Protein AF-A0AAP2DR99-F1 (afdb_monomer_lite)

Structure (mmCIF, N/CA/C/O backbone):
data_AF-A0AAP2DR99-F1
#
_entry.id   AF-A0AAP2DR99-F1
#
loop_
_atom_site.group_PDB
_atom_site.id
_atom_site.type_symbol
_atom_site.label_atom_id
_atom_site.label_alt_id
_atom_site.label_comp_id
_atom_site.label_asym_id
_atom_site.label_entity_id
_atom_site.label_seq_id
_atom_site.pdbx_PDB_ins_code
_atom_site.Cartn_x
_atom_site.Cartn_y
_atom_site.Cartn_z
_atom_site.occupancy
_atom_site.B_iso_or_equiv
_atom_site.auth_seq_id
_atom_site.auth_comp_id
_atom_site.auth_asym_id
_atom_site.auth_atom_id
_atom_site.pdbx_PDB_model_num
ATOM 1 N N . MET A 1 1 ? -54.434 23.092 44.825 1.00 33.47 1 MET A N 1
ATOM 2 C CA . MET A 1 1 ? -54.725 21.642 44.892 1.00 33.47 1 MET A CA 1
ATOM 3 C C . MET A 1 1 ? -54.146 21.005 43.627 1.00 33.47 1 MET A C 1
ATOM 5 O O . MET A 1 1 ? -54.562 21.425 42.559 1.00 33.47 1 MET A O 1
ATOM 9 N N . LYS A 1 2 ? -53.174 20.078 43.771 1.00 31.16 2 LYS A N 1
ATOM 10 C CA . LYS A 1 2 ? -52.302 19.443 42.735 1.00 31.16 2 LYS A CA 1
ATOM 11 C C . LYS A 1 2 ? -51.309 20.419 42.058 1.00 31.16 2 LYS A C 1
ATOM 13 O O . LYS A 1 2 ? -51.733 21.241 41.266 1.00 31.16 2 LYS A O 1
ATOM 18 N N . LEU A 1 3 ? -50.041 20.573 42.465 1.00 26.56 3 LEU A N 1
ATOM 19 C CA . LEU A 1 3 ? -48.886 19.674 42.701 1.00 26.56 3 LEU A CA 1
ATOM 20 C C . LEU A 1 3 ? -48.097 19.314 41.414 1.00 26.56 3 LEU A C 1
ATOM 22 O O . LEU A 1 3 ? -48.566 18.527 40.601 1.00 26.56 3 LEU A O 1
ATOM 26 N N . ASN A 1 4 ? -46.873 19.863 41.346 1.00 25.94 4 ASN A N 1
ATOM 27 C CA . ASN A 1 4 ? -45.648 19.441 40.640 1.00 25.94 4 ASN A CA 1
ATOM 28 C C . ASN A 1 4 ? -45.612 19.328 39.102 1.00 25.94 4 ASN A C 1
ATOM 30 O O . ASN A 1 4 ? -46.129 18.372 38.534 1.00 25.94 4 ASN A O 1
ATOM 34 N N . ARG A 1 5 ? -44.785 20.183 38.467 1.00 25.61 5 ARG A N 1
ATO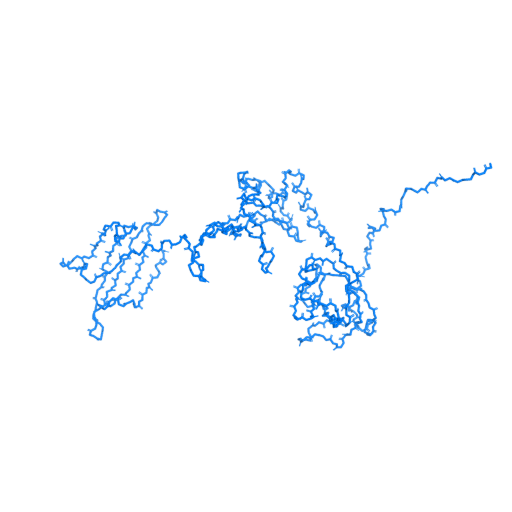M 35 C CA . ARG A 1 5 ? -43.487 19.793 37.858 1.00 25.61 5 ARG A CA 1
ATOM 36 C C . ARG A 1 5 ? -42.743 21.012 37.277 1.00 25.61 5 ARG A C 1
ATOM 38 O O . ARG A 1 5 ? -43.037 21.473 36.182 1.00 25.61 5 ARG A O 1
ATOM 45 N N . ILE A 1 6 ? -41.752 21.491 38.029 1.00 26.20 6 ILE A N 1
ATOM 46 C CA . ILE A 1 6 ? -40.559 22.188 37.525 1.00 26.20 6 ILE A CA 1
ATOM 47 C C . ILE A 1 6 ? -39.398 21.181 37.654 1.00 26.20 6 ILE A C 1
ATOM 49 O O . ILE A 1 6 ? -39.385 20.402 38.606 1.00 26.20 6 ILE A O 1
ATOM 53 N N . VAL A 1 7 ? -38.451 21.234 36.709 1.00 24.67 7 VAL A N 1
ATOM 54 C CA . VAL A 1 7 ? -37.164 20.503 36.621 1.00 24.67 7 VAL A CA 1
ATOM 55 C C . VAL A 1 7 ? -37.227 19.059 36.103 1.00 24.67 7 VAL A C 1
ATOM 57 O O . VAL A 1 7 ? -37.429 18.153 36.894 1.00 24.67 7 VAL A O 1
ATOM 60 N N . ILE A 1 8 ? -36.950 18.848 34.803 1.00 24.73 8 ILE A N 1
ATOM 61 C CA . ILE A 1 8 ? -35.914 17.908 34.307 1.00 24.73 8 ILE A CA 1
ATOM 62 C C . ILE A 1 8 ? -35.366 18.471 32.982 1.00 24.73 8 ILE A C 1
ATOM 64 O O . ILE A 1 8 ? -35.783 18.103 31.890 1.00 24.73 8 ILE A O 1
ATOM 68 N N . ALA A 1 9 ? -34.414 19.388 33.100 1.00 27.42 9 ALA A N 1
ATOM 69 C CA . ALA A 1 9 ? -33.344 19.581 32.132 1.00 27.42 9 ALA A CA 1
ATOM 70 C C . ALA A 1 9 ? -32.064 19.536 32.975 1.00 27.42 9 ALA A C 1
ATOM 72 O O . ALA A 1 9 ? -31.875 20.477 33.737 1.00 27.42 9 ALA A O 1
ATOM 73 N N . ALA A 1 10 ? -31.315 18.414 32.945 1.00 25.91 10 ALA A N 1
ATOM 74 C CA . ALA A 1 10 ? -29.914 18.249 33.419 1.00 25.91 10 ALA A CA 1
ATOM 75 C C . ALA A 1 10 ? -29.491 16.795 33.799 1.00 25.91 10 ALA A C 1
ATOM 77 O O . ALA A 1 10 ? -28.725 16.632 34.741 1.00 25.91 10 ALA A O 1
ATOM 78 N N . ILE A 1 11 ? -29.931 15.715 33.122 1.00 27.36 11 ILE A N 1
ATOM 79 C CA . ILE A 1 11 ? -29.417 14.339 33.416 1.00 27.36 11 ILE A CA 1
ATOM 80 C C . ILE A 1 11 ? -29.011 13.554 32.146 1.00 27.36 11 ILE A C 1
ATOM 82 O O . ILE A 1 11 ? -29.118 12.341 32.074 1.00 27.36 11 ILE A O 1
ATOM 86 N N . ALA A 1 12 ? -28.502 14.222 31.109 1.00 26.11 12 ALA A N 1
ATOM 87 C CA . ALA A 1 12 ? -27.837 13.515 29.993 1.00 26.11 12 ALA A CA 1
ATOM 88 C C . ALA A 1 12 ? -26.525 14.174 29.532 1.00 26.11 12 ALA A C 1
ATOM 90 O O . ALA A 1 12 ? -25.873 13.701 28.611 1.00 26.11 12 ALA A O 1
ATOM 91 N N . ILE A 1 13 ? -26.107 15.241 30.216 1.00 28.28 13 ILE A N 1
ATOM 92 C CA . ILE A 1 13 ? -24.815 15.914 30.046 1.00 28.28 13 ILE A CA 1
ATOM 93 C C . ILE A 1 13 ? -24.187 15.983 31.444 1.00 28.28 13 ILE A C 1
ATOM 95 O O . ILE A 1 13 ? -24.021 17.051 32.018 1.00 28.28 13 ILE A O 1
ATOM 99 N N . LEU A 1 14 ? -23.997 14.817 32.072 1.00 25.03 14 LEU A N 1
ATOM 100 C CA . LEU A 1 14 ? -23.309 14.696 33.366 1.00 25.03 14 LEU A CA 1
ATOM 101 C C . LEU A 1 14 ? -22.771 13.276 33.643 1.00 25.03 14 LEU A C 1
ATOM 103 O O . LEU A 1 14 ? -22.703 12.850 34.788 1.00 25.03 14 LEU A O 1
ATOM 107 N N . LEU A 1 15 ? -22.370 12.541 32.597 1.00 27.42 15 LEU A N 1
ATOM 108 C CA . LEU A 1 15 ? -21.522 11.339 32.723 1.00 27.42 15 LEU A CA 1
ATOM 109 C C . LEU A 1 15 ? -20.253 11.416 31.856 1.00 27.42 15 LEU A C 1
ATOM 111 O O . LEU A 1 15 ? -19.604 10.413 31.595 1.00 27.42 15 LEU A O 1
ATOM 115 N N . VAL A 1 16 ? -19.869 12.631 31.461 1.00 31.48 16 VAL A N 1
ATOM 116 C CA . VAL A 1 16 ? -18.492 12.959 31.051 1.00 31.48 16 VAL A CA 1
ATOM 117 C C . VAL A 1 16 ? -18.013 14.138 31.905 1.00 31.48 16 VAL A C 1
ATOM 119 O O . VAL A 1 16 ? -17.408 15.095 31.437 1.00 31.48 16 VAL A O 1
ATOM 122 N N . VAL A 1 17 ? -18.361 14.103 33.196 1.00 26.02 17 VAL A N 1
ATOM 123 C CA . VAL A 1 17 ? -17.557 14.793 34.201 1.00 26.02 17 VAL A CA 1
ATOM 124 C C . VAL A 1 17 ? -16.341 13.909 34.383 1.00 26.02 17 VAL A C 1
ATOM 126 O O . VAL A 1 17 ? -16.465 12.752 34.776 1.00 26.02 17 VAL A O 1
ATOM 129 N N . GLN A 1 18 ? -15.192 14.467 34.026 1.00 32.28 18 GLN A N 1
ATOM 130 C CA . GLN A 1 18 ? -13.868 13.954 34.318 1.00 32.28 18 GLN A CA 1
ATOM 131 C C . GLN A 1 18 ? -13.841 13.211 35.661 1.00 32.28 18 GLN A C 1
ATOM 133 O O . GLN A 1 18 ? -13.810 13.830 36.725 1.00 32.28 18 GLN A O 1
ATOM 138 N N . SER A 1 19 ? -13.766 11.881 35.611 1.00 28.23 19 SER A N 1
ATOM 139 C CA . SER A 1 19 ? -13.028 11.153 36.632 1.00 28.23 19 SER A CA 1
ATOM 140 C C . SER A 1 19 ? -11.547 11.403 36.354 1.00 28.23 19 SER A C 1
ATOM 142 O O . SER A 1 19 ? -10.837 10.589 35.769 1.00 28.23 19 SER A O 1
ATOM 144 N N . CYS A 1 20 ? -11.090 12.596 36.724 1.00 33.66 20 CYS A N 1
ATOM 145 C CA . CYS A 1 20 ? -9.681 12.834 36.970 1.00 33.66 20 CYS A CA 1
ATOM 146 C C . CYS A 1 20 ? -9.330 12.000 38.210 1.00 33.66 20 CYS A C 1
ATOM 148 O O . CYS A 1 20 ? -9.543 12.438 39.338 1.00 33.66 20 CYS A O 1
ATOM 150 N N . GLY A 1 21 ? -8.874 10.762 38.001 1.00 35.50 21 GLY A N 1
ATOM 151 C CA . GLY A 1 21 ? -8.196 9.980 39.037 1.00 35.50 21 GLY A CA 1
ATOM 152 C C . GLY A 1 21 ? -8.648 8.535 39.248 1.00 35.50 21 GLY A C 1
ATOM 153 O O . GLY A 1 21 ? -7.918 7.802 39.911 1.00 35.50 21 GLY A O 1
ATOM 154 N N . SER A 1 22 ? -9.778 8.063 38.702 1.00 45.16 22 SER A N 1
ATOM 155 C CA . SER A 1 22 ? -10.091 6.627 38.798 1.00 45.16 22 SER A CA 1
ATOM 156 C C . SER A 1 22 ? -9.486 5.871 37.618 1.00 45.16 22 SER A C 1
ATOM 158 O O . SER A 1 22 ? -9.989 5.972 36.500 1.00 45.16 22 SER A O 1
ATOM 160 N N . LYS A 1 23 ? -8.433 5.087 37.873 1.00 66.38 23 LYS A N 1
ATOM 161 C CA . LYS A 1 23 ? -7.900 4.103 36.917 1.00 66.38 23 LYS A CA 1
ATOM 162 C C . LYS A 1 23 ? -9.044 3.268 36.324 1.00 66.38 23 LYS A C 1
ATOM 164 O O . LYS A 1 23 ? -9.966 2.891 37.060 1.00 66.38 23 LYS A O 1
ATOM 169 N N . SER A 1 24 ? -8.993 2.995 35.020 1.00 79.31 24 SER A N 1
ATOM 170 C CA . SER A 1 24 ? -9.936 2.076 34.372 1.00 79.31 24 SER A CA 1
ATOM 171 C C . SER A 1 24 ? -9.848 0.693 35.024 1.00 79.31 24 SER A C 1
ATOM 173 O O . SER A 1 24 ? -8.832 0.350 35.630 1.00 79.31 24 SER A O 1
ATOM 175 N N . GLU A 1 25 ? -10.909 -0.107 34.930 1.00 82.00 25 GLU A N 1
ATOM 176 C CA . GLU A 1 25 ? -10.891 -1.482 35.450 1.00 82.00 25 GLU A CA 1
ATOM 177 C C . GLU A 1 25 ? -9.759 -2.302 34.818 1.00 82.00 25 GLU A C 1
ATOM 179 O O . GLU A 1 25 ? -9.031 -2.979 35.534 1.00 82.00 25 GLU A O 1
ATOM 184 N N . PHE A 1 26 ? -9.507 -2.105 33.520 1.00 86.12 26 PHE A N 1
ATOM 185 C CA . PHE A 1 26 ? -8.361 -2.681 32.815 1.00 86.12 26 PHE A CA 1
ATOM 186 C C . PHE A 1 26 ? -7.021 -2.300 33.461 1.00 86.12 26 PHE A C 1
ATOM 188 O O . PHE A 1 26 ? -6.229 -3.177 33.794 1.00 86.12 26 PHE A O 1
ATOM 195 N N . GLN A 1 27 ? -6.788 -1.009 33.724 1.00 85.00 27 GLN A N 1
ATOM 196 C CA . GLN A 1 27 ? -5.541 -0.566 34.351 1.00 85.00 27 GLN A CA 1
ATOM 197 C C . GLN A 1 27 ? -5.394 -1.101 35.780 1.00 85.00 27 GLN A C 1
ATOM 199 O O . GLN A 1 27 ? -4.295 -1.448 36.195 1.00 85.00 27 GLN A O 1
ATOM 204 N N . LYS A 1 28 ? -6.492 -1.209 36.539 1.00 90.88 28 LYS A N 1
ATOM 205 C CA . LYS A 1 28 ? -6.455 -1.812 37.880 1.00 90.88 28 LYS A CA 1
ATOM 206 C C . LYS A 1 28 ? -6.045 -3.284 37.827 1.00 90.88 28 LYS A C 1
ATOM 208 O O . LYS A 1 28 ? -5.275 -3.712 38.679 1.00 90.88 28 LYS A O 1
ATOM 213 N N . VAL A 1 29 ? -6.531 -4.033 36.836 1.00 92.50 29 VAL A N 1
ATOM 214 C CA . VAL A 1 29 ? -6.159 -5.442 36.636 1.00 92.50 29 VAL A CA 1
ATOM 215 C C . VAL A 1 29 ? -4.680 -5.573 36.288 1.00 92.50 29 VAL A C 1
ATOM 217 O O . VAL A 1 29 ? -4.011 -6.429 36.856 1.00 92.50 29 VAL A O 1
ATOM 220 N N . LEU A 1 30 ? -4.149 -4.699 35.427 1.00 90.38 30 LEU A N 1
ATOM 221 C CA . LEU A 1 30 ? -2.716 -4.677 35.116 1.00 90.38 30 LEU A CA 1
ATOM 222 C C . LEU A 1 30 ? -1.855 -4.316 36.334 1.00 90.38 30 LEU A C 1
ATOM 224 O O . LEU A 1 30 ? -0.840 -4.957 36.591 1.00 90.38 30 LEU A O 1
ATOM 228 N N . ASP A 1 31 ? -2.268 -3.307 37.101 1.00 92.12 31 ASP A N 1
ATOM 229 C CA . ASP A 1 31 ? -1.494 -2.810 38.241 1.00 92.12 31 ASP A CA 1
ATOM 230 C C . ASP A 1 31 ? -1.546 -3.746 39.456 1.00 92.12 31 ASP A C 1
ATOM 232 O O . ASP A 1 31 ? -0.697 -3.670 40.346 1.00 92.12 31 ASP A O 1
ATOM 236 N N . SER A 1 32 ? -2.591 -4.567 39.572 1.00 95.00 32 SER A N 1
ATOM 237 C CA . SER A 1 32 ? -2.859 -5.388 40.760 1.00 95.00 32 SER A CA 1
ATOM 238 C C . SER A 1 32 ? -3.580 -6.699 40.407 1.00 95.00 32 SER A C 1
ATOM 240 O O . SER A 1 32 ? -4.660 -6.963 40.938 1.00 95.00 32 SER A O 1
ATOM 242 N N . PRO A 1 33 ? -2.995 -7.567 39.555 1.00 94.88 33 PRO A N 1
ATOM 243 C CA . PRO A 1 33 ? -3.665 -8.767 39.033 1.00 94.88 33 PRO A CA 1
ATOM 244 C C . PRO A 1 33 ? -4.081 -9.757 40.133 1.00 94.88 33 PRO A C 1
ATOM 246 O O . PRO A 1 33 ? -5.082 -10.462 40.005 1.00 94.88 33 PRO A O 1
ATOM 249 N N . GLU A 1 34 ? -3.355 -9.764 41.253 1.00 96.00 34 GLU A N 1
ATOM 250 C CA . GLU A 1 34 ? -3.664 -10.539 42.461 1.00 96.00 34 GLU A CA 1
ATOM 251 C C . GLU A 1 34 ? -5.065 -10.240 43.019 1.00 96.00 34 GLU A C 1
ATOM 253 O O . GLU A 1 34 ? -5.761 -11.148 43.471 1.00 96.00 34 GLU A O 1
ATOM 258 N N . GLU A 1 35 ? -5.531 -8.989 42.936 1.00 96.75 35 GLU A N 1
ATOM 259 C CA . GLU A 1 35 ? -6.856 -8.604 43.437 1.00 96.75 35 GLU A CA 1
ATOM 260 C C . GLU A 1 35 ? -8.002 -9.152 42.581 1.00 96.75 35 GLU A C 1
ATOM 262 O O . GLU A 1 35 ? -9.139 -9.229 43.051 1.00 96.75 35 GLU A O 1
ATOM 267 N N . PHE A 1 36 ? -7.720 -9.530 41.335 1.00 96.50 36 PHE A N 1
ATOM 268 C CA . PHE A 1 36 ? -8.720 -9.946 40.354 1.00 96.50 36 PHE A CA 1
ATOM 269 C C . PHE A 1 36 ? -8.673 -11.443 40.049 1.00 96.50 36 PHE A C 1
ATOM 271 O O . PHE A 1 36 ? -9.561 -11.952 39.370 1.00 96.50 36 PHE A O 1
ATOM 278 N N . HIS A 1 37 ? -7.679 -12.171 40.558 1.00 97.38 37 HIS A N 1
ATOM 279 C CA . HIS A 1 37 ? -7.560 -13.606 40.323 1.00 97.38 37 HIS A CA 1
ATOM 280 C C . HIS A 1 37 ? -8.792 -14.370 40.818 1.00 97.38 37 HIS A C 1
ATOM 282 O O . HIS A 1 37 ? -9.289 -14.147 41.923 1.00 97.38 37 HIS A O 1
ATOM 288 N N . THR A 1 38 ? -9.294 -15.269 39.971 1.00 96.69 38 THR A N 1
ATOM 289 C CA . THR A 1 38 ? -10.549 -16.029 40.106 1.00 96.69 38 THR A CA 1
ATOM 290 C C . THR A 1 38 ? -11.830 -15.192 40.143 1.00 96.69 38 THR A C 1
ATOM 292 O O . THR A 1 38 ? -12.914 -15.750 40.319 1.00 96.69 38 THR A O 1
ATOM 295 N N . ARG A 1 39 ? -11.755 -13.868 39.953 1.00 97.25 39 ARG A N 1
ATOM 296 C CA . ARG A 1 39 ? -12.943 -13.011 39.905 1.00 97.25 39 ARG A CA 1
ATOM 297 C C . ARG A 1 39 ? -13.496 -12.937 38.495 1.00 97.25 39 ARG A C 1
ATOM 299 O O . ARG A 1 39 ? -12.759 -12.880 37.513 1.00 97.25 39 ARG A O 1
ATOM 306 N N . GLU A 1 40 ? -14.816 -12.899 38.414 1.00 97.12 40 GLU A N 1
ATOM 307 C CA . GLU A 1 40 ? -15.498 -12.488 37.198 1.00 97.12 40 GLU A CA 1
ATOM 308 C C . GLU A 1 40 ? -15.391 -10.966 37.068 1.00 97.12 40 GLU A C 1
ATOM 310 O O . GLU A 1 40 ? -15.777 -10.238 37.985 1.00 97.12 40 GLU A O 1
ATOM 315 N N . ILE A 1 41 ? -14.837 -10.497 35.953 1.00 95.44 41 ILE A N 1
ATOM 316 C CA . ILE A 1 41 ? -14.586 -9.077 35.696 1.00 95.44 41 ILE A CA 1
ATOM 317 C C . ILE A 1 41 ? -15.112 -8.680 34.323 1.00 95.44 41 ILE A C 1
ATOM 319 O O . ILE A 1 41 ? -15.302 -9.529 33.445 1.00 95.44 41 ILE A O 1
ATOM 323 N N . GLU A 1 42 ? -15.324 -7.381 34.134 1.00 92.50 42 GLU A N 1
ATOM 324 C CA . GLU A 1 42 ? -15.664 -6.806 32.839 1.00 92.50 42 GLU A CA 1
ATOM 325 C C . GLU A 1 42 ? -14.542 -5.878 32.374 1.00 92.50 42 GLU A C 1
ATOM 327 O O . GLU A 1 42 ? -14.175 -4.914 33.040 1.00 92.50 42 GLU A O 1
ATOM 332 N N . LEU A 1 43 ? -14.002 -6.157 31.195 1.00 89.88 43 LEU A N 1
ATOM 333 C CA . LEU A 1 43 ? -12.959 -5.364 30.563 1.00 89.88 43 LEU A CA 1
ATOM 334 C C . LEU A 1 43 ? -13.510 -4.667 29.330 1.00 89.88 43 LEU A C 1
ATOM 336 O O . LEU A 1 43 ? -14.432 -5.147 28.677 1.00 89.88 43 LEU A O 1
ATOM 340 N N . THR A 1 44 ? -12.952 -3.506 29.016 1.00 83.44 44 THR A N 1
ATOM 341 C CA . THR A 1 44 ? -13.277 -2.750 27.805 1.00 83.44 44 THR A CA 1
ATOM 342 C C . THR A 1 44 ? -11.980 -2.412 27.091 1.00 83.44 44 THR A C 1
ATOM 344 O O . THR A 1 44 ? -11.082 -1.841 27.710 1.00 83.44 44 THR A O 1
ATOM 347 N N . GLY A 1 45 ? -11.875 -2.768 25.813 1.00 81.12 45 GLY A N 1
ATOM 348 C CA . GLY A 1 45 ? -10.693 -2.486 25.000 1.00 81.12 45 GLY A CA 1
ATOM 349 C C . GLY A 1 45 ? -10.869 -2.915 23.547 1.00 81.12 45 GLY A C 1
ATOM 350 O O . GLY A 1 45 ? -11.982 -3.233 23.128 1.00 81.12 45 GLY A O 1
ATOM 351 N N . ILE A 1 46 ? -9.774 -2.895 22.790 1.00 75.88 46 ILE A N 1
ATOM 352 C CA . ILE A 1 46 ? -9.738 -3.241 21.362 1.00 75.88 46 ILE A CA 1
ATOM 353 C C . ILE A 1 46 ? -9.037 -4.590 21.197 1.00 75.88 46 ILE A C 1
ATOM 355 O O . ILE A 1 46 ? -8.054 -4.870 21.887 1.00 75.88 46 ILE A O 1
ATOM 359 N N . LEU A 1 47 ? -9.548 -5.419 20.289 1.00 74.06 47 LEU A N 1
ATOM 360 C CA . LEU A 1 47 ? -8.964 -6.707 19.927 1.00 74.06 47 LEU A CA 1
ATOM 361 C C . LEU A 1 47 ? -7.911 -6.539 18.832 1.00 74.06 47 LEU A C 1
ATOM 363 O O . LEU A 1 47 ? -8.250 -6.177 17.713 1.00 74.06 47 LEU A O 1
ATOM 367 N N . ILE A 1 48 ? -6.645 -6.843 19.122 1.00 65.69 48 ILE A N 1
ATOM 368 C CA . ILE A 1 48 ? -5.549 -6.525 18.184 1.00 65.69 48 ILE A CA 1
ATOM 369 C C . ILE A 1 48 ? -5.074 -7.744 17.377 1.00 65.69 48 ILE A C 1
ATOM 371 O O . ILE A 1 48 ? -4.773 -7.619 16.189 1.00 65.69 48 ILE A O 1
ATOM 375 N N . ILE A 1 49 ? -5.018 -8.933 17.986 1.00 62.84 49 ILE A N 1
ATOM 376 C CA . ILE A 1 49 ? -4.481 -10.156 17.358 1.00 62.84 49 ILE A CA 1
ATOM 377 C C . ILE A 1 49 ? -5.364 -11.344 17.712 1.00 62.84 49 ILE A C 1
ATOM 379 O O . ILE A 1 49 ? -5.569 -11.584 18.896 1.00 62.84 49 ILE A O 1
ATOM 383 N N . SER A 1 50 ? -5.811 -12.115 16.718 1.00 55.31 50 SER A N 1
ATOM 384 C CA . SER A 1 50 ? -6.422 -13.434 16.919 1.00 55.31 50 SER A CA 1
ATOM 385 C C . SER A 1 50 ? -5.434 -14.545 16.557 1.00 55.31 50 SER A C 1
ATOM 387 O O . SER A 1 50 ? -4.971 -14.603 15.415 1.00 55.31 50 SER A O 1
ATOM 389 N N . ILE A 1 51 ? -5.150 -15.450 17.494 1.00 57.66 51 ILE A N 1
ATOM 390 C CA . ILE A 1 51 ? -4.536 -16.752 17.202 1.00 57.66 51 ILE A CA 1
ATOM 391 C C . ILE A 1 51 ? -5.559 -17.808 17.619 1.00 57.66 51 ILE A C 1
ATOM 393 O O . ILE A 1 51 ? -5.859 -17.938 18.804 1.00 57.66 51 ILE A O 1
ATOM 397 N N . GLU A 1 52 ? -6.113 -18.528 16.642 1.00 62.72 52 GLU A N 1
ATOM 398 C CA . GLU A 1 52 ? -7.160 -19.541 16.846 1.00 62.72 52 GLU A CA 1
ATOM 399 C C . GLU A 1 52 ? -8.372 -18.990 17.628 1.00 62.72 52 GLU A C 1
ATOM 401 O O . GLU A 1 52 ? -9.171 -18.236 17.076 1.00 62.72 52 GLU A O 1
ATOM 406 N N . THR A 1 53 ? -8.511 -19.342 18.909 1.00 53.81 53 THR A N 1
ATOM 407 C CA . THR A 1 53 ? -9.639 -18.974 19.785 1.00 53.81 53 THR A CA 1
ATOM 408 C C . THR A 1 53 ? -9.319 -17.856 20.772 1.00 53.81 53 THR A C 1
ATOM 410 O O . THR A 1 53 ? -10.146 -17.554 21.637 1.00 53.81 53 THR A O 1
ATOM 413 N N . SER A 1 54 ? -8.129 -17.267 20.683 1.00 56.06 54 SER A N 1
ATOM 414 C CA . SER A 1 54 ? -7.633 -16.354 21.703 1.00 56.06 54 SER A CA 1
ATOM 415 C C . SER A 1 54 ? -7.255 -15.004 21.130 1.00 56.06 54 SER A C 1
ATOM 417 O O . SER A 1 54 ? -6.749 -14.903 20.008 1.00 56.06 54 SER A O 1
ATOM 419 N N . VAL A 1 55 ? -7.528 -13.956 21.907 1.00 64.19 55 VAL A N 1
ATOM 420 C CA . VAL A 1 55 ? -7.323 -12.575 21.468 1.00 64.19 55 VAL A CA 1
ATOM 421 C C . VAL A 1 55 ? -6.628 -11.748 22.534 1.00 64.19 55 VAL A C 1
ATOM 423 O O . VAL A 1 55 ? -6.786 -11.990 23.726 1.00 64.19 55 VAL A O 1
ATOM 426 N N . ILE A 1 56 ? -5.859 -10.759 22.098 1.00 64.62 56 ILE A N 1
ATOM 427 C CA . ILE A 1 56 ? -5.213 -9.775 22.964 1.00 64.62 56 ILE A CA 1
ATOM 428 C C . ILE A 1 56 ? -6.108 -8.534 23.059 1.00 64.62 56 ILE A C 1
ATOM 430 O O . ILE A 1 56 ? -6.388 -7.908 22.033 1.00 64.62 56 ILE A O 1
ATOM 434 N N . ILE A 1 57 ? -6.532 -8.164 24.275 1.00 60.91 57 ILE A N 1
ATOM 435 C CA . ILE A 1 57 ? -7.144 -6.850 24.527 1.00 60.91 57 ILE A CA 1
ATOM 436 C C . ILE A 1 57 ? -6.066 -5.883 24.989 1.00 60.91 57 ILE A C 1
ATOM 438 O O . ILE A 1 57 ? -5.364 -6.149 25.967 1.00 60.91 57 ILE A O 1
ATOM 442 N N . MET A 1 58 ? -6.016 -4.725 24.341 1.00 64.88 58 MET A N 1
ATOM 443 C CA . M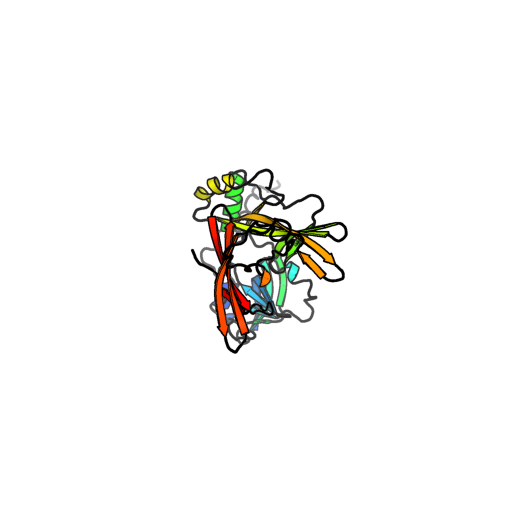ET A 1 58 ? -5.269 -3.562 24.810 1.00 64.88 58 MET A CA 1
ATOM 444 C C . MET A 1 58 ? -6.197 -2.350 24.911 1.00 64.88 58 MET A C 1
ATOM 446 O O . MET A 1 58 ? -7.250 -2.286 24.266 1.00 64.88 58 MET A O 1
ATOM 450 N N . THR A 1 59 ? -5.808 -1.369 25.725 1.00 58.81 59 THR A N 1
ATOM 451 C CA . THR A 1 59 ? -6.389 -0.025 25.622 1.00 58.81 59 THR A CA 1
ATOM 452 C C . THR A 1 59 ? -5.636 0.779 24.566 1.00 58.81 59 THR A C 1
ATOM 454 O O . THR A 1 59 ? -4.496 0.459 24.235 1.00 58.81 59 THR A O 1
ATOM 457 N N . THR A 1 60 ? -6.242 1.856 24.065 1.00 49.22 60 THR A N 1
ATOM 458 C CA . THR A 1 60 ? -5.665 2.746 23.035 1.00 49.22 60 THR A CA 1
ATOM 459 C C . THR A 1 60 ? -4.319 3.375 23.416 1.00 49.22 60 THR A C 1
ATOM 461 O O . THR A 1 60 ? -3.661 3.963 22.564 1.00 49.22 60 THR A O 1
ATOM 464 N N . HIS A 1 61 ? -3.904 3.276 24.682 1.00 53.09 61 HIS A N 1
ATOM 465 C CA . HIS A 1 61 ? -2.673 3.874 25.203 1.00 53.09 61 HIS A CA 1
ATOM 466 C C . HIS A 1 61 ? -1.690 2.852 25.789 1.00 53.09 61 HIS A C 1
ATOM 468 O O . HIS A 1 61 ? -0.655 3.254 26.318 1.00 53.09 61 HIS A O 1
ATOM 474 N N . SER A 1 62 ? -2.008 1.557 25.710 1.00 54.41 62 SER A N 1
ATOM 475 C CA . SER A 1 62 ? -1.195 0.491 26.294 1.00 54.41 62 SER A CA 1
ATOM 476 C C . SER A 1 62 ? -0.038 0.090 25.375 1.00 54.41 62 SER A C 1
ATOM 478 O O . SER A 1 62 ? -0.180 0.081 24.151 1.00 54.41 62 SER A O 1
ATOM 480 N N . LYS A 1 63 ? 1.110 -0.275 25.950 1.00 61.44 63 LYS A N 1
ATOM 481 C CA . LYS A 1 63 ? 2.183 -0.975 25.217 1.00 61.44 63 LYS A CA 1
ATOM 482 C C . LYS A 1 63 ? 1.845 -2.463 25.040 1.00 61.44 63 LYS A C 1
ATOM 484 O O . LYS A 1 63 ? 0.943 -2.973 25.693 1.00 61.44 63 LYS A O 1
ATOM 489 N N . ALA A 1 64 ? 2.546 -3.168 24.148 1.00 57.00 64 ALA A N 1
ATOM 490 C CA . ALA A 1 64 ? 2.271 -4.586 23.862 1.00 57.00 64 ALA A CA 1
ATOM 491 C C . ALA A 1 64 ? 2.402 -5.503 25.101 1.00 57.00 64 ALA A C 1
ATOM 493 O O . ALA A 1 64 ? 1.703 -6.508 25.192 1.00 57.00 64 ALA A O 1
ATOM 494 N N . ASP A 1 65 ? 3.243 -5.123 26.066 1.00 62.47 65 ASP A N 1
ATOM 495 C CA . ASP A 1 65 ? 3.424 -5.767 27.375 1.00 62.47 65 ASP A CA 1
ATOM 496 C C . ASP A 1 65 ? 2.330 -5.403 28.404 1.00 62.47 65 ASP A C 1
ATOM 498 O O . ASP A 1 65 ? 2.264 -5.980 29.486 1.00 62.47 65 ASP A O 1
ATOM 502 N N . GLU A 1 66 ? 1.420 -4.488 28.065 1.00 77.62 66 GLU A N 1
ATOM 503 C CA . GLU A 1 66 ? 0.287 -4.045 28.887 1.00 77.62 66 GLU A CA 1
ATOM 504 C C . GLU A 1 66 ? -1.037 -4.603 28.340 1.00 77.62 66 GLU A C 1
ATOM 506 O O . GLU A 1 66 ? -2.025 -3.886 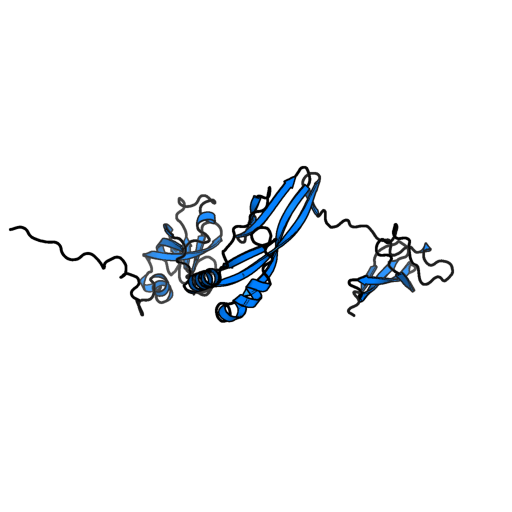28.149 1.00 77.62 66 GLU A O 1
ATOM 511 N N . ALA A 1 67 ? -1.049 -5.905 28.057 1.00 84.56 67 ALA A N 1
ATOM 512 C CA . ALA A 1 67 ? -2.194 -6.592 27.481 1.00 84.56 67 ALA A CA 1
ATOM 513 C C . ALA A 1 67 ? -2.693 -7.759 28.343 1.00 84.56 67 ALA A C 1
ATOM 515 O O . ALA A 1 67 ? -1.970 -8.307 29.181 1.00 84.56 67 ALA A O 1
ATOM 516 N N . ILE A 1 68 ? -3.952 -8.144 28.123 1.00 87.81 68 ILE A N 1
ATOM 517 C CA . ILE A 1 68 ? -4.586 -9.298 28.771 1.00 87.81 68 ILE A CA 1
ATOM 518 C C . ILE A 1 68 ? -4.946 -10.320 27.694 1.00 87.81 68 ILE A C 1
ATOM 520 O O . ILE A 1 68 ? -5.581 -9.979 26.691 1.00 87.81 68 ILE A O 1
ATOM 524 N N . TRP A 1 69 ? -4.541 -11.569 27.921 1.00 90.25 69 TRP A N 1
ATOM 525 C CA . TRP A 1 69 ? -4.878 -12.696 27.057 1.00 90.25 69 TRP A CA 1
ATOM 526 C C . TRP A 1 69 ? -6.336 -13.096 27.272 1.00 90.25 69 TRP A C 1
ATOM 528 O O . TRP A 1 69 ? -6.790 -13.176 28.410 1.00 90.25 69 TRP A O 1
ATOM 538 N N . ILE A 1 70 ? -7.090 -13.343 26.208 1.00 89.56 70 ILE A N 1
ATOM 539 C CA . ILE A 1 70 ? -8.509 -13.697 26.292 1.00 89.56 70 ILE A CA 1
ATOM 540 C C . ILE A 1 70 ? -8.717 -15.093 25.729 1.00 89.56 70 ILE A C 1
ATOM 542 O O . ILE A 1 70 ? -8.382 -15.337 24.576 1.00 89.56 70 ILE A O 1
ATOM 546 N N . GLU A 1 71 ? -9.337 -15.970 26.515 1.00 90.31 71 GLU A N 1
ATOM 547 C CA . GLU A 1 71 ? -9.786 -17.296 26.091 1.00 90.31 71 GLU A CA 1
ATOM 548 C C . GLU A 1 71 ? -11.316 -17.314 26.058 1.00 90.31 71 GLU A C 1
ATOM 550 O O . GLU A 1 71 ? -11.985 -17.301 27.100 1.00 90.31 71 GLU A O 1
ATOM 555 N N . PHE A 1 72 ? -11.889 -17.315 24.855 1.00 86.38 72 PHE A N 1
ATOM 556 C CA . PHE A 1 72 ? -13.339 -17.376 24.681 1.00 86.38 72 PHE A CA 1
ATOM 557 C C . PHE A 1 72 ? -13.878 -18.776 24.983 1.00 86.38 72 PHE A C 1
ATOM 559 O O . PHE A 1 72 ? -13.207 -19.782 24.766 1.00 86.38 72 PHE A O 1
ATOM 566 N N . SER A 1 73 ? -15.117 -18.851 25.474 1.00 81.75 73 SER A N 1
ATOM 567 C CA . SER A 1 73 ? -15.783 -20.149 25.660 1.00 81.75 73 SER A CA 1
ATOM 568 C C . SER A 1 73 ? -15.981 -20.878 24.318 1.00 81.75 73 SER A C 1
ATOM 570 O O . SER A 1 73 ? -16.290 -20.235 23.313 1.00 81.75 73 SER A O 1
ATOM 572 N N . GLU A 1 74 ? -15.864 -22.214 24.312 1.00 70.19 74 GLU A N 1
ATOM 573 C CA . GLU A 1 74 ? -15.887 -23.086 23.111 1.00 70.19 74 GLU A CA 1
ATOM 574 C C . GLU A 1 74 ? -17.117 -22.908 22.197 1.00 70.19 74 GLU A C 1
ATOM 576 O O . GLU A 1 74 ? -17.103 -23.318 21.041 1.00 70.19 74 GLU A O 1
ATOM 581 N N . ASN A 1 75 ? -18.180 -22.265 22.686 1.00 65.62 75 ASN A N 1
ATOM 582 C CA . ASN A 1 75 ? -19.427 -22.059 21.949 1.00 65.62 75 ASN A CA 1
ATOM 583 C C . ASN A 1 75 ? -19.560 -20.668 21.306 1.00 65.62 75 ASN A C 1
ATOM 585 O O . ASN A 1 75 ? -20.597 -20.381 20.707 1.00 65.62 75 ASN A O 1
ATOM 589 N N . TRP A 1 76 ? -18.575 -19.778 21.459 1.00 62.28 76 TRP A N 1
ATOM 590 C CA . TRP A 1 76 ? -18.738 -18.368 21.087 1.00 62.28 76 TRP A CA 1
ATOM 591 C C . TRP A 1 76 ? -18.380 -18.048 19.625 1.00 62.28 76 TRP A C 1
ATOM 593 O O . TRP A 1 76 ? -18.917 -17.090 19.071 1.00 62.28 76 TRP A O 1
ATOM 603 N N . LEU A 1 77 ? -17.501 -18.815 18.969 1.00 57.94 77 LEU A N 1
ATOM 604 C CA . LEU A 1 77 ? -16.866 -18.369 17.721 1.00 57.94 77 LEU A CA 1
ATOM 605 C C . LEU A 1 77 ? -17.015 -19.382 16.591 1.00 57.94 77 LEU A C 1
ATOM 607 O O . LEU A 1 77 ? -16.285 -20.361 16.505 1.00 57.94 77 LEU A O 1
ATOM 611 N N . GLY A 1 78 ? -17.925 -19.090 15.665 1.00 58.03 78 GLY A N 1
ATOM 612 C CA . GLY A 1 78 ? -17.609 -19.362 14.267 1.00 58.03 78 GLY A CA 1
ATOM 613 C C . GLY A 1 78 ? -16.604 -18.310 13.790 1.00 58.03 78 GLY A C 1
ATOM 614 O O . GLY A 1 78 ? -16.730 -17.144 14.173 1.00 58.03 78 GLY A O 1
ATOM 615 N N . ASP A 1 79 ? -15.653 -18.698 12.940 1.00 54.72 79 ASP A N 1
ATOM 616 C CA . ASP A 1 79 ? -14.548 -17.860 12.428 1.00 54.72 79 ASP A CA 1
ATOM 617 C C . ASP A 1 79 ? -14.972 -16.462 11.917 1.00 54.72 79 ASP A C 1
ATOM 619 O O . ASP A 1 79 ? -14.188 -15.522 11.909 1.00 54.72 79 ASP A O 1
ATOM 623 N N . TYR A 1 80 ? -16.244 -16.287 11.546 1.00 50.72 80 TYR A N 1
ATOM 624 C CA . TYR A 1 80 ? -16.820 -15.041 11.027 1.00 50.72 80 TYR A CA 1
ATOM 625 C C . TYR A 1 80 ? -17.052 -13.914 12.047 1.00 50.72 80 TYR A C 1
ATOM 627 O O . TYR A 1 80 ? -17.350 -12.787 11.642 1.00 50.72 80 TYR A O 1
ATOM 635 N N . ALA A 1 81 ? -16.998 -14.189 13.351 1.00 64.44 81 ALA A N 1
ATOM 636 C CA . ALA A 1 81 ? -17.361 -13.198 14.365 1.00 64.44 81 ALA A CA 1
ATOM 637 C C . ALA A 1 81 ? -16.217 -12.228 14.707 1.00 64.44 81 ALA A C 1
ATOM 639 O O . ALA A 1 81 ? -16.497 -11.076 15.037 1.00 64.44 81 ALA A O 1
ATOM 640 N N . PHE A 1 82 ? -14.950 -12.641 14.583 1.00 67.75 82 PHE A N 1
ATOM 641 C CA . PHE A 1 82 ? -13.811 -11.785 14.938 1.00 67.75 82 PHE A CA 1
ATOM 642 C C . PHE A 1 82 ? -13.577 -10.640 13.957 1.00 67.75 82 PHE A C 1
ATOM 644 O O . PHE A 1 82 ? -13.342 -9.510 14.388 1.00 67.75 82 PHE A O 1
ATOM 651 N N . ASP A 1 83 ? -13.734 -10.893 12.659 1.00 64.50 83 ASP A N 1
ATOM 652 C CA . ASP A 1 83 ? -13.584 -9.863 11.624 1.00 64.50 83 ASP A CA 1
ATOM 653 C C . ASP A 1 83 ? -14.571 -8.701 11.808 1.00 64.50 83 ASP A C 1
ATOM 655 O O . ASP A 1 83 ? -14.292 -7.573 11.414 1.00 64.50 83 ASP A O 1
ATOM 659 N N . GLN A 1 84 ? -15.721 -8.949 12.444 1.00 68.62 84 GLN A N 1
ATOM 660 C CA . GLN A 1 84 ? -16.721 -7.910 12.707 1.00 68.62 84 GLN A CA 1
ATOM 661 C C . GLN A 1 84 ? -16.374 -7.027 13.911 1.00 68.62 84 GLN A C 1
ATOM 663 O O . GLN A 1 84 ? -16.925 -5.936 14.032 1.00 68.62 84 GLN A O 1
ATOM 668 N N . VAL A 1 85 ? -15.479 -7.472 14.798 1.00 69.31 85 VAL A N 1
ATOM 669 C CA . VAL A 1 85 ? -15.166 -6.785 16.064 1.00 69.31 85 VAL A CA 1
ATOM 670 C C . VAL A 1 85 ? -13.717 -6.306 16.177 1.00 69.31 85 VAL A C 1
ATOM 672 O O . VAL A 1 85 ? -13.414 -5.581 17.119 1.00 69.31 85 VAL A O 1
ATOM 675 N N . ARG A 1 86 ? -12.841 -6.662 15.225 1.00 63.59 86 ARG A N 1
ATOM 676 C CA . ARG A 1 86 ? -11.401 -6.331 15.213 1.00 63.59 86 ARG A CA 1
ATOM 677 C C . ARG A 1 86 ? -11.105 -4.834 15.386 1.00 63.59 86 ARG A C 1
ATOM 679 O O . ARG A 1 86 ? -10.157 -4.480 16.069 1.00 63.59 86 ARG A O 1
ATOM 686 N N . ASP A 1 87 ? -11.983 -3.975 14.874 1.00 62.62 87 ASP A N 1
ATOM 687 C CA . ASP A 1 87 ? -11.828 -2.514 14.932 1.00 62.62 87 ASP A CA 1
ATOM 688 C C . ASP A 1 87 ? -12.871 -1.836 15.841 1.00 62.62 87 ASP A C 1
ATOM 690 O O . ASP A 1 87 ? -13.184 -0.656 15.683 1.00 62.62 87 ASP A O 1
ATOM 694 N N . HIS A 1 88 ? -13.467 -2.588 16.770 1.00 67.06 88 HIS A N 1
ATOM 695 C CA . HIS A 1 88 ? -14.480 -2.079 17.691 1.00 67.06 88 HIS A CA 1
ATOM 696 C C . HIS A 1 88 ? -13.978 -2.127 19.131 1.00 67.06 88 HIS A C 1
ATOM 698 O O . HIS A 1 88 ? -13.269 -3.050 19.538 1.00 67.06 88 HIS A O 1
ATOM 704 N N . PHE A 1 89 ? -14.405 -1.152 19.938 1.00 72.62 89 PHE A N 1
ATOM 705 C CA . PHE A 1 89 ? -14.277 -1.298 21.379 1.00 72.62 89 PHE A CA 1
ATOM 706 C C . PHE A 1 89 ? -15.284 -2.341 21.818 1.00 72.62 89 PHE A C 1
ATOM 708 O O . PHE A 1 89 ? -16.497 -2.180 21.659 1.00 72.62 89 PHE A O 1
ATOM 715 N N . ILE A 1 90 ? -14.782 -3.400 22.418 1.00 81.06 90 ILE A N 1
ATOM 716 C CA . ILE A 1 90 ? -15.644 -4.428 22.953 1.00 81.06 90 ILE A CA 1
ATOM 717 C C . ILE A 1 90 ? -15.565 -4.445 24.460 1.00 81.06 90 ILE A C 1
ATOM 719 O O . ILE A 1 90 ? -14.509 -4.272 25.072 1.00 81.06 90 ILE A O 1
ATOM 723 N N . LYS A 1 91 ? -16.732 -4.652 25.057 1.00 85.25 91 LYS A N 1
ATOM 724 C CA . LYS A 1 91 ? -16.855 -4.979 26.462 1.00 85.25 91 LYS A CA 1
ATOM 725 C C . LYS A 1 91 ? -16.885 -6.494 26.570 1.00 85.25 91 LYS A C 1
ATOM 727 O O . LYS A 1 91 ? -17.821 -7.121 26.075 1.00 85.25 91 LYS A O 1
ATOM 732 N N . ILE A 1 92 ? -15.871 -7.071 27.196 1.00 89.00 92 ILE A N 1
ATOM 733 C CA . ILE A 1 92 ? -15.749 -8.512 27.408 1.00 89.00 92 ILE A CA 1
ATOM 734 C C . ILE A 1 92 ? -15.907 -8.804 28.887 1.00 89.00 92 ILE A C 1
ATOM 736 O O . ILE A 1 92 ? -15.402 -8.074 29.735 1.00 89.00 92 ILE A O 1
ATOM 740 N N . LYS A 1 93 ? -16.594 -9.897 29.191 1.00 92.88 93 LYS A N 1
ATOM 741 C CA . LYS A 1 93 ? -16.740 -10.421 30.541 1.00 92.88 93 LYS A CA 1
ATOM 742 C C . LYS A 1 93 ? -16.179 -11.832 30.614 1.00 92.88 93 LYS A C 1
ATOM 744 O O . LYS A 1 93 ? -16.404 -12.613 29.696 1.00 92.88 93 LYS A O 1
ATOM 749 N N . GLY A 1 94 ? -15.476 -12.155 31.692 1.00 94.62 94 GLY A N 1
ATOM 750 C CA . GLY A 1 94 ? -14.937 -13.494 31.932 1.00 94.62 94 GLY A CA 1
ATOM 751 C C . GLY A 1 94 ? -14.285 -13.610 33.305 1.00 94.62 94 GLY A C 1
ATOM 752 O O . GLY A 1 94 ? -14.310 -12.664 34.094 1.00 94.62 94 GLY A O 1
ATOM 753 N N . THR A 1 95 ? -13.712 -14.771 33.605 1.00 97.38 95 THR A N 1
ATOM 754 C CA . THR A 1 95 ? -13.012 -15.019 34.873 1.00 97.38 95 THR A CA 1
ATOM 755 C C . THR A 1 95 ? -11.522 -14.767 34.702 1.00 97.38 95 THR A C 1
ATOM 757 O O . THR A 1 95 ? -10.874 -15.433 33.899 1.00 97.38 95 THR A O 1
ATOM 760 N N . PHE A 1 96 ? -10.965 -13.821 35.453 1.00 97.19 96 PHE A N 1
ATOM 761 C CA . PHE A 1 96 ? -9.549 -13.487 35.346 1.00 97.19 96 PHE A CA 1
ATOM 762 C C . PHE A 1 96 ? -8.672 -14.472 36.121 1.00 97.19 96 PHE A C 1
ATOM 764 O O . PHE A 1 96 ? -8.921 -14.780 37.286 1.00 97.19 96 PHE A O 1
ATOM 771 N N . ASP A 1 97 ? -7.614 -14.945 35.479 1.00 97.56 97 ASP A N 1
ATOM 772 C CA . ASP A 1 97 ? -6.629 -15.863 36.024 1.00 97.56 97 ASP A CA 1
ATOM 773 C C . ASP A 1 97 ? -5.220 -15.296 35.814 1.00 97.56 97 ASP A C 1
ATOM 775 O O . ASP A 1 97 ? -4.634 -15.428 34.740 1.00 97.56 97 ASP A O 1
ATOM 779 N N . LYS A 1 98 ? -4.667 -14.670 36.859 1.00 96.56 98 LYS A N 1
ATOM 780 C CA . LYS A 1 98 ? -3.301 -14.121 36.865 1.00 96.56 98 LYS A CA 1
ATOM 781 C C . LYS A 1 98 ? -2.193 -15.159 36.613 1.00 96.56 98 LYS A C 1
ATOM 783 O O . LYS A 1 98 ? -1.097 -14.786 36.198 1.00 96.56 98 LYS A O 1
ATOM 788 N N . ASP A 1 99 ? -2.436 -16.435 36.929 1.00 96.38 99 ASP A N 1
ATOM 789 C CA . ASP A 1 99 ? -1.409 -17.482 36.857 1.00 96.38 99 ASP A CA 1
ATOM 790 C C . ASP A 1 99 ? -1.341 -18.090 35.447 1.00 96.38 99 ASP A C 1
ATOM 792 O O . ASP A 1 99 ? -0.345 -18.702 35.063 1.00 96.38 99 ASP A O 1
ATOM 796 N N . SER A 1 100 ? -2.379 -17.864 34.642 1.00 94.62 100 SER A N 1
ATOM 797 C CA . SER A 1 100 ? -2.414 -18.177 33.220 1.00 94.62 100 SER A CA 1
ATOM 798 C C . SER A 1 100 ? -1.988 -16.940 32.429 1.00 94.62 100 SER A C 1
ATOM 800 O O . SER A 1 100 ? -2.740 -15.981 32.310 1.00 94.62 100 SER A O 1
ATOM 802 N N . LYS A 1 101 ? -0.769 -16.930 31.888 1.00 90.56 101 LYS A N 1
ATOM 803 C CA . LYS A 1 101 ? -0.166 -15.746 31.242 1.00 90.56 101 LYS A CA 1
ATOM 804 C C . LYS A 1 101 ? -0.074 -15.852 29.715 1.00 90.56 101 LYS A C 1
ATOM 806 O O . LYS A 1 101 ? 0.829 -15.284 29.106 1.00 90.56 101 LYS A O 1
ATOM 811 N N . GLY A 1 102 ? -0.989 -16.602 29.101 1.00 85.44 102 GLY A N 1
ATOM 812 C CA . GLY A 1 102 ? -0.961 -16.911 27.670 1.00 85.44 102 GLY A CA 1
ATOM 813 C C . GLY A 1 102 ? 0.234 -17.785 27.236 1.00 85.44 102 GLY A C 1
ATOM 814 O O . GLY A 1 102 ? 0.976 -18.284 28.087 1.00 85.44 102 GLY A O 1
ATOM 815 N N . PRO A 1 103 ? 0.422 -17.995 25.918 1.00 77.75 103 PRO A N 1
ATOM 816 C CA . PRO A 1 103 ? 1.389 -18.953 25.367 1.00 77.75 103 PRO A CA 1
ATOM 817 C C . PRO A 1 103 ? 2.857 -18.648 25.690 1.00 77.75 103 PRO A C 1
ATOM 819 O O . PRO A 1 103 ? 3.648 -19.571 25.870 1.00 77.75 103 PRO A O 1
ATOM 822 N N . GLU A 1 104 ? 3.215 -17.366 25.783 1.00 81.12 104 GLU A N 1
ATOM 823 C CA . GLU A 1 104 ? 4.602 -16.916 25.993 1.00 81.12 104 GLU A CA 1
ATOM 824 C C . GLU A 1 104 ? 4.861 -16.411 27.421 1.00 81.12 104 GLU A C 1
ATOM 826 O O . GLU A 1 104 ? 5.987 -16.081 27.782 1.00 81.12 104 GLU A O 1
ATOM 831 N N . GLY A 1 105 ? 3.835 -16.397 28.279 1.00 85.88 105 GLY A N 1
ATOM 832 C CA . GLY A 1 105 ? 3.974 -15.992 29.677 1.00 85.88 105 GLY A CA 1
ATOM 833 C C . GLY A 1 105 ? 4.149 -14.485 29.906 1.00 85.88 105 GLY A C 1
ATOM 834 O O . GLY A 1 105 ? 4.472 -14.082 31.025 1.00 85.88 105 GLY A O 1
ATOM 835 N N . GLU A 1 106 ? 3.950 -13.665 28.873 1.00 83.25 106 GLU A N 1
ATOM 836 C CA . GLU A 1 106 ? 4.252 -12.227 28.880 1.00 83.25 106 GLU A CA 1
ATOM 837 C C . GLU A 1 106 ? 3.115 -11.355 29.438 1.00 83.25 106 GLU A C 1
ATOM 839 O O . GLU A 1 106 ? 3.345 -10.205 29.806 1.00 83.25 106 GLU A O 1
ATOM 844 N N . TYR A 1 107 ? 1.895 -11.888 29.547 1.00 88.12 107 TYR A N 1
ATOM 845 C CA . TYR A 1 107 ? 0.720 -11.102 29.936 1.00 88.12 107 TYR A CA 1
ATOM 846 C C . TYR A 1 107 ? 0.505 -11.047 31.454 1.00 88.12 107 TYR A C 1
ATOM 848 O O . TYR A 1 107 ? 0.924 -11.929 32.209 1.00 88.12 107 TYR A O 1
ATOM 856 N N . ALA A 1 108 ? -0.233 -10.029 31.909 1.00 89.75 108 ALA A N 1
ATOM 857 C CA . ALA A 1 108 ? -0.610 -9.878 33.320 1.00 89.75 108 ALA A CA 1
ATOM 858 C C . ALA A 1 108 ? -1.526 -11.011 33.833 1.00 89.75 108 ALA A C 1
ATOM 860 O O . ALA A 1 108 ? -1.626 -11.235 35.040 1.00 89.75 108 ALA A O 1
ATOM 861 N N . GLY A 1 109 ? -2.195 -11.716 32.918 1.00 93.69 109 GLY A N 1
ATOM 862 C CA . GLY A 1 109 ? -3.072 -12.849 33.183 1.00 93.69 109 GLY A CA 1
ATOM 863 C C . GLY A 1 109 ? -3.953 -13.165 31.976 1.00 93.69 109 GLY A C 1
ATOM 864 O O . GLY A 1 109 ? -3.818 -12.551 30.912 1.00 93.69 109 GLY A O 1
ATOM 865 N N . THR A 1 110 ? -4.878 -14.103 32.167 1.00 94.31 110 THR A N 1
ATOM 866 C CA . THR A 1 110 ? -5.821 -14.556 31.142 1.00 94.31 110 THR A CA 1
ATOM 867 C C . THR A 1 110 ? -7.254 -14.362 31.607 1.00 94.31 110 THR A C 1
ATOM 869 O O . THR A 1 110 ? -7.607 -14.734 32.723 1.00 94.31 110 THR A O 1
ATOM 872 N N . LEU A 1 111 ? -8.111 -13.823 30.747 1.00 94.62 111 LEU A N 1
ATOM 873 C CA . LEU A 1 111 ? -9.552 -13.801 30.946 1.00 94.62 111 LEU A CA 1
ATOM 874 C C . LEU A 1 111 ? -10.168 -15.064 30.333 1.00 94.62 111 LEU A C 1
ATOM 876 O O . LEU A 1 111 ? -10.332 -15.159 29.118 1.00 94.62 111 LEU A O 1
ATOM 880 N N . LYS A 1 112 ? -10.498 -16.035 31.182 1.00 93.94 112 LYS A N 1
ATOM 881 C CA . LYS A 1 112 ? -11.066 -17.329 30.791 1.00 93.94 112 LYS A CA 1
ATOM 882 C C . LYS A 1 112 ? -12.576 -17.261 30.619 1.00 93.94 112 LYS A C 1
ATOM 884 O O . LYS A 1 112 ? -13.249 -16.463 31.279 1.00 93.94 112 LYS A O 1
ATOM 889 N N . ASN A 1 113 ? -13.109 -18.165 29.794 1.00 92.44 113 ASN A N 1
ATOM 890 C CA . ASN A 1 113 ? -14.540 -18.271 29.488 1.00 92.44 113 ASN A CA 1
ATOM 891 C C . ASN A 1 113 ? -15.135 -16.927 29.057 1.00 92.44 113 ASN A C 1
ATOM 893 O O . ASN A 1 113 ? -16.241 -16.558 29.456 1.00 92.44 113 ASN A O 1
ATOM 897 N N . ALA A 1 114 ? -14.359 -16.168 28.291 1.00 90.75 114 ALA A N 1
ATOM 898 C CA . ALA A 1 114 ? -14.720 -14.826 27.907 1.00 90.75 114 ALA A CA 1
ATOM 899 C C . ALA A 1 114 ? -15.932 -14.819 26.965 1.00 90.75 114 ALA A C 1
ATOM 901 O O . ALA A 1 114 ? -16.086 -15.693 26.105 1.00 90.75 114 ALA A O 1
ATOM 902 N N . MET A 1 115 ? -16.773 -13.798 27.116 1.00 88.94 115 MET A N 1
ATOM 903 C CA . MET A 1 115 ? -17.902 -13.495 26.239 1.00 88.94 115 MET A CA 1
ATOM 904 C C . MET A 1 115 ? -17.961 -11.996 25.946 1.00 88.94 115 MET A C 1
ATOM 906 O O . MET A 1 115 ? -17.723 -11.169 26.831 1.00 88.94 115 MET A O 1
ATOM 910 N N . ILE A 1 116 ? -18.299 -11.631 24.708 1.00 85.50 116 ILE A N 1
ATOM 911 C CA . ILE A 1 116 ? -18.520 -10.228 24.347 1.00 85.50 116 ILE A CA 1
ATOM 912 C C . ILE A 1 116 ? -19.904 -9.823 24.858 1.00 85.50 116 ILE A C 1
ATOM 914 O O . ILE A 1 116 ? -20.922 -10.354 24.424 1.00 85.50 116 ILE A O 1
ATOM 918 N N . VAL A 1 117 ? -19.938 -8.875 25.790 1.00 84.69 117 VAL A N 1
ATOM 919 C CA . VAL A 1 117 ? -21.167 -8.339 26.391 1.00 84.69 117 VAL A CA 1
ATOM 920 C C . VAL A 1 117 ? -21.735 -7.198 25.554 1.00 84.69 117 VAL A C 1
ATOM 922 O O . VAL A 1 117 ? -22.950 -7.034 25.463 1.00 84.69 117 VAL A O 1
ATOM 925 N N . ALA A 1 118 ? -20.862 -6.399 24.945 1.00 80.56 118 ALA A N 1
ATOM 926 C CA . ALA A 1 118 ? -21.253 -5.327 24.045 1.00 80.56 118 ALA A CA 1
ATOM 927 C C . ALA A 1 118 ? -20.157 -5.074 23.012 1.00 80.56 118 ALA A C 1
ATOM 929 O O . ALA A 1 118 ? -18.970 -5.109 23.336 1.00 80.56 118 ALA A O 1
ATOM 930 N N . VAL A 1 119 ? -20.579 -4.766 21.789 1.00 76.69 119 VAL A N 1
ATOM 931 C CA . VAL A 1 119 ? -19.728 -4.189 20.750 1.00 76.69 119 VAL A CA 1
ATOM 932 C C . VAL A 1 119 ? -20.152 -2.735 20.632 1.00 76.69 119 VAL A C 1
ATOM 934 O O . VAL A 1 119 ? -21.301 -2.446 20.297 1.00 76.69 119 VAL A O 1
ATOM 937 N N . GLY A 1 120 ? -19.260 -1.832 21.011 1.00 65.44 120 GLY A N 1
ATOM 938 C CA . GLY A 1 120 ? -19.433 -0.406 20.806 1.00 65.44 120 GLY A CA 1
ATOM 939 C C . GLY A 1 120 ? -18.555 0.055 19.655 1.00 65.44 120 GLY A C 1
ATOM 940 O O . GLY A 1 120 ? -17.477 -0.490 19.421 1.00 65.44 120 GLY A O 1
ATOM 941 N N . ASP A 1 121 ? -18.982 1.109 18.968 1.00 57.22 121 ASP A N 1
ATOM 942 C CA . ASP A 1 121 ? -18.027 1.900 18.205 1.00 57.22 121 ASP A CA 1
ATOM 943 C C . ASP A 1 121 ? -16.926 2.349 19.167 1.00 57.22 121 ASP A C 1
ATOM 945 O O . ASP A 1 121 ? -17.215 2.766 20.296 1.00 57.22 121 ASP A O 1
ATOM 949 N N . VAL A 1 122 ? -15.669 2.261 18.730 1.00 53.28 122 VAL A N 1
ATOM 950 C CA . VAL A 1 122 ? -14.562 2.914 19.426 1.00 53.28 122 VAL A CA 1
ATOM 951 C C . VAL A 1 122 ? -14.998 4.353 19.681 1.00 53.28 122 VAL A C 1
ATOM 953 O O . VAL A 1 122 ? -15.234 5.051 18.690 1.00 53.28 122 VAL A O 1
ATOM 956 N N . PRO A 1 123 ? -15.172 4.820 20.942 1.00 53.84 123 PRO A N 1
ATOM 957 C CA . PRO A 1 123 ? -15.416 6.232 21.163 1.00 53.84 123 PRO A CA 1
ATOM 958 C C . PRO A 1 123 ? -14.221 6.924 20.518 1.00 53.84 123 PRO A C 1
ATOM 960 O O . PRO A 1 123 ? -13.088 6.655 20.924 1.00 53.84 123 PRO A O 1
ATOM 963 N N . PRO A 1 124 ? -14.433 7.685 19.431 1.00 58.44 124 PRO A N 1
ATOM 964 C CA . PRO A 1 124 ? -13.324 8.123 18.610 1.00 58.44 124 PRO A CA 1
ATOM 965 C C . PRO A 1 124 ? -12.386 8.906 19.518 1.00 58.44 124 PRO A C 1
ATOM 967 O O . PRO A 1 124 ? -12.840 9.832 20.195 1.00 58.44 124 PRO A O 1
ATOM 970 N N . ASN A 1 125 ? -11.120 8.471 19.572 1.00 73.50 125 ASN A N 1
ATOM 971 C CA . ASN A 1 125 ? -10.065 9.114 20.352 1.00 73.50 125 ASN A CA 1
ATOM 972 C C . ASN A 1 125 ? -10.215 10.634 20.199 1.00 73.50 125 ASN A C 1
ATOM 974 O O . ASN A 1 125 ? -10.496 11.119 19.095 1.00 73.50 125 ASN A O 1
ATOM 978 N N . GLU A 1 126 ? -10.079 11.384 21.293 1.00 80.00 126 GLU A N 1
ATOM 979 C CA . GLU A 1 126 ? -10.194 12.843 21.276 1.00 80.00 126 GLU A CA 1
ATOM 980 C C . GLU A 1 126 ? -9.344 13.461 20.155 1.00 80.00 126 GLU A C 1
ATOM 982 O O . GLU A 1 126 ? -9.794 14.405 19.503 1.00 80.00 126 GLU A O 1
ATOM 987 N N . GLU A 1 127 ? -8.188 12.865 19.850 1.00 81.62 127 GLU A N 1
ATOM 988 C CA . GLU A 1 127 ? -7.321 13.233 18.726 1.00 81.62 127 GLU A CA 1
ATOM 989 C C . GLU A 1 127 ? -7.990 13.020 17.362 1.00 81.62 127 GLU A C 1
ATOM 991 O O . GLU A 1 127 ? -8.025 13.936 16.539 1.00 81.62 127 GLU A O 1
ATOM 996 N N . ARG A 1 128 ? -8.594 11.850 17.119 1.00 83.69 128 ARG A N 1
ATOM 997 C CA . ARG A 1 128 ? -9.360 11.570 15.894 1.00 83.69 128 ARG A CA 1
ATOM 998 C C . ARG A 1 128 ? -10.553 12.509 15.762 1.00 83.69 128 ARG A C 1
ATOM 1000 O O . ARG A 1 128 ? -10.794 13.051 14.684 1.00 83.69 128 ARG A O 1
ATOM 1007 N N . LEU A 1 129 ? -11.292 12.753 16.844 1.00 82.38 129 LEU A N 1
ATOM 1008 C CA . LEU A 1 129 ? -12.388 13.725 16.847 1.00 82.38 129 LEU A CA 1
ATOM 1009 C C . LEU A 1 129 ? -11.899 15.142 16.542 1.00 82.38 129 LEU A C 1
ATOM 1011 O O . LEU A 1 129 ? -12.554 15.857 15.780 1.00 82.38 129 LEU A O 1
ATOM 1015 N N . ALA A 1 130 ? -10.771 15.552 17.118 1.00 88.12 130 ALA A N 1
ATOM 1016 C CA . ALA A 1 130 ? -10.164 16.851 16.868 1.00 88.12 130 ALA A CA 1
ATOM 1017 C C . ALA A 1 130 ? -9.721 16.990 15.404 1.00 88.12 130 ALA A C 1
ATOM 1019 O O . ALA A 1 130 ? -10.049 17.997 14.774 1.00 88.12 130 ALA A O 1
ATOM 1020 N N . ALA A 1 131 ? -9.081 15.964 14.832 1.00 90.38 131 ALA A N 1
ATOM 1021 C CA . ALA A 1 131 ? -8.712 15.911 13.418 1.00 90.38 131 ALA A CA 1
ATOM 1022 C C . ALA A 1 131 ? -9.941 16.066 12.510 1.00 90.38 131 ALA A C 1
ATOM 1024 O O . ALA A 1 131 ? -9.981 16.929 11.633 1.00 90.38 131 ALA A O 1
ATOM 1025 N N . LEU A 1 132 ? -10.989 15.273 12.759 1.00 87.56 132 LEU A N 1
ATOM 1026 C CA . LEU A 1 132 ? -12.232 15.301 11.984 1.00 87.56 132 LEU A CA 1
ATOM 1027 C C . LEU A 1 132 ? -12.944 16.656 12.067 1.00 87.56 132 LEU A C 1
ATOM 1029 O O . LEU A 1 132 ? -13.474 17.136 11.062 1.00 87.56 132 LEU A O 1
ATOM 1033 N N . ARG A 1 133 ? -12.960 17.288 13.248 1.00 91.50 133 ARG A N 1
ATOM 1034 C CA . ARG A 1 133 ? -13.498 18.647 13.422 1.00 91.50 133 ARG A CA 1
ATOM 1035 C C . ARG A 1 133 ? -12.688 19.657 12.618 1.00 91.50 133 ARG A C 1
ATOM 1037 O O . ARG A 1 133 ? -13.285 20.410 11.854 1.00 91.50 133 ARG A O 1
ATOM 1044 N N . LEU A 1 134 ? -11.360 19.618 12.719 1.00 93.88 134 LEU A N 1
ATOM 1045 C CA . LEU A 1 134 ? -10.479 20.542 12.006 1.00 93.88 134 LEU A CA 1
ATOM 1046 C C . LEU A 1 134 ? -10.616 20.412 10.482 1.00 93.88 134 LEU A C 1
ATOM 1048 O O . LEU A 1 134 ? -10.676 21.426 9.784 1.00 93.88 134 LEU A O 1
ATOM 1052 N N . LEU A 1 135 ? -10.717 19.183 9.959 1.00 93.00 135 LEU A N 1
ATOM 1053 C CA . LEU A 1 135 ? -10.993 18.924 8.542 1.00 93.00 135 LEU A CA 1
ATOM 1054 C C . LEU A 1 135 ? -12.342 19.524 8.120 1.00 93.00 135 LEU A C 1
ATOM 1056 O O . LEU A 1 135 ? -12.411 20.242 7.119 1.00 93.00 135 LEU A O 1
ATOM 1060 N N . ARG A 1 136 ? -13.397 19.313 8.918 1.00 93.19 136 ARG A N 1
ATOM 1061 C CA . ARG A 1 136 ? -14.742 19.846 8.652 1.00 93.19 136 ARG A CA 1
ATOM 1062 C C . ARG A 1 136 ? -14.791 21.373 8.672 1.00 93.19 136 ARG A C 1
ATOM 1064 O O . ARG A 1 136 ? -15.340 21.961 7.748 1.00 93.19 136 ARG A O 1
ATOM 1071 N N . GLU A 1 137 ? -14.188 22.015 9.672 1.00 95.69 137 GLU A N 1
ATOM 1072 C CA . GLU A 1 137 ? -14.054 23.482 9.762 1.00 95.69 137 GLU A CA 1
ATOM 1073 C C . GLU A 1 137 ? -13.337 24.070 8.539 1.00 95.69 137 GLU A C 1
ATOM 1075 O O . GLU A 1 137 ? -13.536 25.225 8.166 1.00 95.69 137 GLU A O 1
ATOM 1080 N N . ASN A 1 138 ? -12.525 23.246 7.880 1.00 95.94 138 ASN A N 1
ATOM 1081 C CA . ASN A 1 138 ? -11.786 23.585 6.682 1.00 95.94 138 ASN A CA 1
ATOM 1082 C C . ASN A 1 138 ? -12.467 23.147 5.376 1.00 95.94 138 ASN A C 1
ATOM 1084 O O . ASN A 1 138 ? -11.841 23.286 4.323 1.00 95.94 138 ASN A O 1
ATOM 1088 N N . ASN A 1 139 ? -13.721 22.691 5.403 1.00 94.94 139 ASN A N 1
ATOM 1089 C CA . ASN A 1 139 ? -14.458 22.183 4.237 1.00 94.94 139 ASN A CA 1
ATOM 1090 C C . ASN A 1 139 ? -13.757 21.002 3.536 1.00 94.94 139 ASN A C 1
ATOM 1092 O O . ASN A 1 139 ? -13.813 20.872 2.313 1.00 94.94 139 ASN A O 1
ATOM 1096 N N . LEU A 1 140 ? -13.063 20.155 4.300 1.00 93.06 140 LEU A N 1
ATOM 1097 C CA . LEU A 1 140 ? -12.494 18.897 3.821 1.00 93.06 140 LEU A CA 1
ATOM 1098 C C . LEU A 1 140 ? -13.368 17.748 4.313 1.00 93.06 140 LEU A C 1
ATOM 1100 O O . LEU A 1 140 ? -13.287 17.325 5.465 1.00 93.06 140 LEU A O 1
ATOM 1104 N N . GLU A 1 141 ? -14.235 17.260 3.435 1.00 88.69 141 GLU A N 1
ATOM 1105 C CA . GLU A 1 141 ? -15.080 16.108 3.730 1.00 88.69 141 GLU A CA 1
ATOM 1106 C C . GLU A 1 141 ? -14.340 14.801 3.445 1.00 88.69 141 GLU A C 1
ATOM 1108 O O . GLU A 1 141 ? -13.663 14.659 2.423 1.00 88.69 141 GLU A O 1
ATOM 1113 N N . LEU A 1 142 ? -14.525 13.815 4.324 1.00 87.31 142 LEU A N 1
ATOM 1114 C CA . LEU A 1 142 ? -14.102 12.446 4.057 1.00 87.31 142 LEU A CA 1
ATOM 1115 C C . LEU A 1 142 ? -15.004 11.860 2.971 1.00 87.31 142 LEU A C 1
ATOM 1117 O O . LEU A 1 142 ? -16.148 11.475 3.225 1.00 87.31 142 LEU A O 1
ATOM 1121 N N . LYS A 1 143 ? -14.506 11.816 1.736 1.00 83.75 143 LYS A N 1
ATOM 1122 C CA . LYS A 1 143 ? -15.236 11.196 0.632 1.00 83.75 143 LYS A CA 1
ATOM 1123 C C . LYS A 1 143 ? -15.063 9.686 0.663 1.00 83.75 143 LYS A C 1
ATOM 1125 O O . LYS A 1 143 ? -13.944 9.184 0.727 1.00 83.75 143 LYS A O 1
ATOM 1130 N N . LYS A 1 144 ? -16.178 8.965 0.528 1.00 80.69 144 LYS A N 1
ATOM 1131 C CA . LYS A 1 144 ? -16.148 7.530 0.238 1.00 80.69 144 LYS A CA 1
ATOM 1132 C C . LYS A 1 144 ? -15.525 7.320 -1.138 1.00 80.69 144 LYS A C 1
ATOM 1134 O O . LYS A 1 144 ? -15.901 8.006 -2.088 1.00 80.69 144 LYS A O 1
ATOM 1139 N N . LEU A 1 145 ? -14.605 6.365 -1.232 1.00 87.38 145 LEU A N 1
ATOM 1140 C CA . LEU A 1 145 ? -14.052 5.935 -2.509 1.00 87.38 145 LEU A CA 1
ATOM 1141 C C . LEU A 1 145 ? -15.159 5.352 -3.384 1.00 87.38 145 LEU A C 1
ATOM 1143 O O . LEU A 1 145 ? -15.817 4.377 -3.016 1.00 87.38 145 LEU A O 1
ATOM 1147 N N . HIS A 1 146 ? -15.350 5.952 -4.552 1.00 89.88 146 HIS A N 1
ATOM 1148 C CA . HIS A 1 146 ? -16.289 5.478 -5.548 1.00 89.88 146 HIS A CA 1
ATOM 1149 C C . HIS A 1 146 ? -15.739 5.716 -6.952 1.00 89.88 146 HIS A C 1
ATOM 1151 O O . HIS A 1 146 ? -15.430 6.843 -7.341 1.00 89.88 146 HIS A O 1
ATOM 1157 N N . LEU A 1 147 ? -15.646 4.641 -7.729 1.00 92.19 147 LEU A N 1
ATOM 1158 C CA . LEU A 1 147 ? -15.219 4.685 -9.120 1.00 92.19 147 LEU A CA 1
ATOM 1159 C C . LEU A 1 147 ? -16.137 3.793 -9.956 1.00 92.19 147 LEU A C 1
ATOM 1161 O O . LEU A 1 147 ? -16.349 2.628 -9.620 1.00 92.19 147 LEU A O 1
ATOM 1165 N N . ASP A 1 148 ? -16.674 4.330 -11.051 1.00 95.19 148 ASP A N 1
ATOM 1166 C CA . ASP A 1 148 ? -17.746 3.678 -11.807 1.00 95.19 148 ASP A CA 1
ATOM 1167 C C . ASP A 1 148 ? -17.374 2.270 -12.308 1.00 95.19 148 ASP A C 1
ATOM 1169 O O . ASP A 1 148 ? -16.433 2.038 -13.086 1.00 95.19 148 ASP A O 1
ATOM 1173 N N . GLY A 1 149 ? -18.172 1.297 -11.871 1.00 95.19 149 GLY A N 1
ATOM 1174 C CA . GLY A 1 149 ? -17.989 -0.117 -12.181 1.00 95.19 149 GLY A CA 1
ATOM 1175 C C . GLY A 1 149 ? -16.821 -0.785 -11.450 1.00 95.19 149 GLY A C 1
ATOM 1176 O O . GLY A 1 149 ? -16.458 -1.893 -11.835 1.00 95.19 149 GLY A O 1
ATOM 1177 N N . PHE A 1 150 ? -16.227 -0.140 -10.444 1.00 96.62 150 PHE A N 1
ATOM 1178 C CA . PHE A 1 150 ? -15.314 -0.775 -9.497 1.00 96.62 150 PHE A CA 1
ATOM 1179 C C . PHE A 1 150 ? -16.045 -1.127 -8.198 1.00 96.62 150 PHE A C 1
ATOM 1181 O O . PHE A 1 150 ? -16.944 -0.416 -7.753 1.00 96.62 150 PHE A O 1
ATOM 1188 N N . GLN A 1 151 ? -15.632 -2.230 -7.586 1.00 92.62 151 GLN A N 1
ATOM 1189 C CA . GLN A 1 151 ? -16.064 -2.672 -6.267 1.00 92.62 151 GLN A CA 1
ATOM 1190 C C . GLN A 1 151 ? -14.985 -2.320 -5.245 1.00 92.62 151 GLN A C 1
ATOM 1192 O O . GLN A 1 151 ? -13.797 -2.504 -5.516 1.00 92.62 151 GLN A O 1
ATOM 1197 N N . LEU A 1 152 ? -15.399 -1.802 -4.089 1.00 89.50 152 LEU A N 1
ATOM 1198 C CA . LEU A 1 152 ? -14.519 -1.583 -2.945 1.00 89.50 152 LEU A CA 1
ATOM 1199 C C . LEU A 1 152 ? -14.303 -2.907 -2.211 1.00 89.50 152 LEU A C 1
ATOM 1201 O O . LEU A 1 152 ? -15.260 -3.608 -1.892 1.00 89.50 152 LEU A O 1
ATOM 1205 N N . HIS A 1 153 ? -13.045 -3.218 -1.942 1.00 89.50 153 HIS A N 1
ATOM 1206 C CA . HIS A 1 153 ? -12.604 -4.365 -1.164 1.00 89.50 153 HIS A CA 1
ATOM 1207 C C . HIS A 1 153 ? -11.587 -3.909 -0.119 1.00 89.50 153 HIS A C 1
ATOM 1209 O O . HIS A 1 153 ? -11.059 -2.802 -0.210 1.00 89.50 153 HIS A O 1
ATOM 1215 N N . PHE A 1 154 ? -11.289 -4.787 0.830 1.00 84.19 154 PHE A N 1
ATOM 1216 C CA . PHE A 1 154 ? -10.258 -4.594 1.842 1.00 84.19 154 PHE A CA 1
ATOM 1217 C C . PHE A 1 154 ? -9.322 -5.802 1.823 1.00 84.19 154 PHE A C 1
ATOM 1219 O O . PHE A 1 154 ? -9.765 -6.919 1.536 1.00 84.19 154 PHE A O 1
ATOM 1226 N N . ASN A 1 155 ? -8.025 -5.580 2.032 1.00 78.94 155 ASN A N 1
ATOM 1227 C CA . ASN A 1 155 ? -7.065 -6.670 2.218 1.00 78.94 155 ASN A CA 1
ATOM 1228 C C . ASN A 1 155 ? -7.067 -7.151 3.689 1.00 78.94 155 ASN A C 1
ATOM 1230 O O . ASN A 1 155 ? -7.860 -6.676 4.499 1.00 78.94 155 ASN A O 1
ATOM 1234 N N . CYS A 1 156 ? -6.176 -8.082 4.042 1.00 70.69 156 CYS A N 1
ATOM 1235 C CA . CYS A 1 156 ? -6.061 -8.618 5.408 1.00 70.69 156 CYS A CA 1
ATOM 1236 C C . CYS A 1 156 ? -5.653 -7.572 6.467 1.00 70.69 156 CYS A C 1
ATOM 1238 O O . CYS A 1 156 ? -5.840 -7.804 7.664 1.00 70.69 156 CYS A O 1
ATOM 1240 N N . ASP A 1 157 ? -5.123 -6.433 6.016 1.00 68.75 157 ASP A N 1
ATOM 1241 C CA . ASP A 1 157 ? -4.686 -5.300 6.836 1.00 68.75 157 ASP A CA 1
ATOM 1242 C C . ASP A 1 157 ? -5.734 -4.174 6.860 1.00 68.75 157 ASP A C 1
ATOM 1244 O O . ASP A 1 157 ? -5.421 -3.039 7.212 1.00 68.75 157 ASP A O 1
ATOM 1248 N N . SER A 1 158 ? -6.966 -4.453 6.417 1.00 75.94 158 SER A N 1
ATOM 1249 C CA . SER A 1 158 ? -8.054 -3.471 6.310 1.00 75.94 158 SER A CA 1
ATOM 1250 C C . SER A 1 158 ? -7.727 -2.268 5.406 1.00 75.94 158 SER A C 1
ATOM 1252 O O . SER A 1 158 ? -8.381 -1.228 5.476 1.00 75.94 158 SER A O 1
ATOM 1254 N N . ILE A 1 159 ? -6.756 -2.404 4.495 1.00 79.81 159 ILE A N 1
ATOM 1255 C CA . ILE A 1 159 ? -6.412 -1.376 3.509 1.00 79.81 159 ILE A CA 1
ATOM 1256 C C . ILE A 1 159 ? -7.386 -1.484 2.327 1.00 79.81 159 ILE A C 1
ATOM 1258 O O . ILE A 1 159 ? -7.499 -2.556 1.715 1.00 79.81 159 ILE A O 1
ATOM 1262 N N . PRO A 1 160 ? -8.088 -0.394 1.963 1.00 85.19 160 PRO A N 1
ATOM 1263 C CA . PRO A 1 160 ? -9.046 -0.422 0.872 1.00 85.19 160 PRO A CA 1
ATOM 1264 C C . PRO A 1 160 ? -8.357 -0.525 -0.494 1.00 85.19 160 PRO A C 1
ATOM 1266 O O . PRO A 1 160 ? -7.356 0.135 -0.776 1.00 85.19 160 PRO A O 1
ATOM 1269 N N . PHE A 1 161 ? -8.960 -1.291 -1.399 1.00 92.06 161 PHE A N 1
ATOM 1270 C CA . PHE A 1 161 ? -8.602 -1.320 -2.814 1.00 92.06 161 PHE A CA 1
ATOM 1271 C C . PHE A 1 161 ? -9.856 -1.385 -3.691 1.00 92.06 161 PHE A C 1
ATOM 1273 O O . PHE A 1 161 ? -10.891 -1.919 -3.293 1.00 92.06 161 PHE A O 1
ATOM 1280 N N . LEU A 1 162 ? -9.779 -0.837 -4.905 1.00 94.06 162 LEU A N 1
ATOM 1281 C CA . LEU A 1 162 ? -10.886 -0.875 -5.863 1.00 94.06 162 LEU A CA 1
ATOM 1282 C C . LEU A 1 162 ? -10.591 -1.912 -6.940 1.00 94.06 162 LEU A C 1
ATOM 1284 O O . LEU A 1 162 ? -9.539 -1.863 -7.572 1.00 94.06 162 LEU A O 1
ATOM 1288 N N . LYS A 1 163 ? -11.526 -2.820 -7.215 1.00 96.00 163 LYS A N 1
ATOM 1289 C CA . LYS A 1 163 ? -11.365 -3.874 -8.226 1.00 96.00 163 LYS A CA 1
ATOM 1290 C C . LYS A 1 163 ? -12.454 -3.800 -9.287 1.00 96.00 163 LYS A C 1
ATOM 1292 O O . LYS A 1 163 ? -13.631 -3.649 -8.977 1.00 96.00 163 LYS A O 1
ATOM 1297 N N . LYS A 1 164 ? -12.072 -3.979 -10.549 1.00 96.88 164 LYS A N 1
ATOM 1298 C CA . LYS A 1 164 ? -12.993 -4.156 -11.677 1.00 96.88 164 LYS A CA 1
ATOM 1299 C C . LYS A 1 164 ? -12.503 -5.280 -12.568 1.00 96.88 164 LYS A C 1
ATOM 1301 O O . LYS A 1 164 ? -11.345 -5.285 -12.970 1.00 96.88 164 LYS A O 1
ATOM 1306 N N . THR A 1 165 ? -13.391 -6.204 -12.913 1.00 95.69 165 THR A N 1
ATOM 1307 C CA . THR A 1 165 ? -13.093 -7.276 -13.874 1.00 95.69 165 THR A CA 1
ATOM 1308 C C . THR A 1 165 ? -13.928 -7.061 -15.132 1.00 95.69 165 THR A C 1
ATOM 1310 O O . THR A 1 165 ? -15.109 -6.730 -15.050 1.00 95.69 165 THR A O 1
ATOM 1313 N N . THR A 1 166 ? -13.322 -7.181 -16.309 1.00 95.56 166 THR A N 1
ATOM 1314 C CA . THR A 1 166 ? -13.986 -7.031 -17.610 1.00 95.56 166 THR A CA 1
ATOM 1315 C C . THR A 1 166 ? -13.381 -8.035 -18.587 1.00 95.56 166 THR A C 1
ATOM 1317 O O . THR A 1 166 ? -12.244 -7.868 -19.029 1.00 95.56 166 THR A O 1
ATOM 1320 N N . GLY A 1 167 ? -14.127 -9.102 -18.894 1.00 94.56 167 GLY A N 1
ATOM 1321 C CA . GLY A 1 167 ? -13.593 -10.257 -19.623 1.00 94.56 167 GLY A CA 1
ATOM 1322 C C . GLY A 1 167 ? -12.406 -10.874 -18.878 1.00 94.56 167 GLY A C 1
ATOM 1323 O O . GLY A 1 167 ? -12.464 -11.059 -17.664 1.00 94.56 167 GLY A O 1
ATOM 1324 N N . ASP A 1 168 ? -11.303 -11.099 -19.591 1.00 93.94 168 ASP A N 1
ATOM 1325 C CA . ASP A 1 168 ? -10.059 -11.634 -19.020 1.00 93.94 168 ASP A CA 1
ATOM 1326 C C . ASP A 1 168 ? -9.186 -10.568 -18.345 1.00 93.94 168 ASP A C 1
ATOM 1328 O O . ASP A 1 168 ? -8.074 -10.857 -17.917 1.00 93.94 168 ASP A O 1
ATOM 1332 N N . THR A 1 169 ? -9.639 -9.318 -18.254 1.00 93.94 169 THR A N 1
ATOM 1333 C CA . THR A 1 169 ? -8.845 -8.229 -17.673 1.00 93.94 169 THR A CA 1
ATOM 1334 C C . THR A 1 169 ? -9.362 -7.857 -16.288 1.00 93.94 169 THR A C 1
ATOM 1336 O O . THR A 1 169 ? -10.546 -7.581 -16.112 1.00 93.94 169 THR A O 1
ATOM 1339 N N . THR A 1 170 ? -8.471 -7.806 -15.298 1.00 95.50 170 THR A N 1
ATOM 1340 C CA . THR A 1 170 ? -8.748 -7.302 -13.946 1.00 95.50 170 THR A CA 1
ATOM 1341 C C . THR A 1 170 ? -7.954 -6.023 -13.711 1.00 95.50 170 THR A C 1
ATOM 1343 O O . THR A 1 170 ? -6.734 -6.033 -13.811 1.00 95.50 170 THR A O 1
ATOM 1346 N N . ARG A 1 171 ? -8.621 -4.925 -13.366 1.00 95.19 171 ARG A N 1
ATOM 1347 C CA . ARG A 1 171 ? -8.005 -3.660 -12.947 1.00 95.19 171 ARG A CA 1
ATOM 1348 C C . ARG A 1 171 ? -8.140 -3.534 -11.434 1.00 95.19 171 ARG A C 1
ATOM 1350 O O . ARG A 1 171 ? -9.234 -3.739 -10.906 1.00 95.19 171 ARG A O 1
ATOM 1357 N N . ILE A 1 172 ? -7.051 -3.212 -10.751 1.00 95.25 172 ILE A N 1
ATOM 1358 C CA . ILE A 1 172 ? -6.983 -3.065 -9.296 1.00 95.25 172 ILE A CA 1
ATOM 1359 C C . ILE A 1 172 ? -6.341 -1.715 -8.988 1.00 95.25 172 ILE A C 1
ATOM 1361 O O . ILE A 1 172 ? -5.221 -1.470 -9.418 1.00 95.25 172 ILE A O 1
ATOM 1365 N N . TRP A 1 173 ? -7.029 -0.853 -8.248 1.00 95.88 173 TRP A N 1
ATOM 1366 C CA . TRP A 1 173 ? -6.431 0.333 -7.645 1.00 95.88 173 TRP A CA 1
ATOM 1367 C C . TRP A 1 173 ? -6.031 0.008 -6.216 1.00 95.88 173 TRP A C 1
ATOM 1369 O O . TRP A 1 173 ? -6.902 -0.330 -5.416 1.00 95.88 173 TRP A O 1
ATOM 1379 N N . THR A 1 174 ? -4.748 0.122 -5.899 1.00 93.31 174 THR A N 1
ATOM 1380 C CA . THR A 1 174 ? -4.199 -0.066 -4.547 1.00 93.31 174 THR A CA 1
ATOM 1381 C C . THR A 1 174 ? -3.624 1.246 -4.035 1.00 93.31 174 THR A C 1
ATOM 1383 O O . THR A 1 174 ? -3.296 2.122 -4.834 1.00 93.31 174 THR A O 1
ATOM 1386 N N . THR A 1 175 ? -3.484 1.398 -2.722 1.00 91.12 175 THR A N 1
ATOM 1387 C CA . THR A 1 175 ? -2.756 2.529 -2.134 1.00 91.12 175 THR A CA 1
ATOM 1388 C C . THR A 1 175 ? -1.293 2.499 -2.597 1.00 91.12 175 THR A C 1
ATOM 1390 O O . THR A 1 175 ? -0.699 1.426 -2.726 1.00 91.12 175 THR A O 1
ATOM 1393 N N . SER A 1 176 ? -0.727 3.655 -2.952 1.00 83.25 176 SER A N 1
ATOM 1394 C CA . SER A 1 176 ? 0.663 3.746 -3.436 1.00 83.25 176 SER A CA 1
ATOM 1395 C C . SER A 1 176 ? 1.454 4.876 -2.801 1.00 83.25 176 SER A C 1
ATOM 1397 O O . SER A 1 176 ? 2.643 4.721 -2.547 1.00 83.25 176 SER A O 1
ATOM 1399 N N . GLU A 1 177 ? 0.805 6.014 -2.567 1.00 80.56 177 GLU A N 1
ATOM 1400 C CA . GLU A 1 177 ? 1.428 7.198 -1.989 1.00 80.56 177 GLU A CA 1
ATOM 1401 C C . GLU A 1 177 ? 0.550 7.730 -0.863 1.00 80.56 177 GLU A C 1
ATOM 1403 O O . GLU A 1 177 ? -0.658 7.925 -1.037 1.00 80.56 177 GLU A O 1
ATOM 1408 N N . GLU A 1 178 ? 1.177 7.988 0.280 1.00 84.75 178 GLU A N 1
ATOM 1409 C CA . GLU A 1 178 ? 0.533 8.543 1.462 1.00 84.75 178 GLU A CA 1
ATOM 1410 C C . GLU A 1 178 ? 1.311 9.776 1.913 1.00 84.75 178 GLU A C 1
ATOM 1412 O O . GLU A 1 178 ? 2.490 9.702 2.258 1.00 84.75 178 GLU A O 1
ATOM 1417 N N . SER A 1 179 ? 0.651 10.934 1.896 1.00 88.94 179 SER A N 1
ATOM 1418 C CA . SER A 1 179 ? 1.156 12.121 2.591 1.00 88.94 179 SER A CA 1
ATOM 1419 C C . SER A 1 179 ? 0.530 12.162 3.977 1.00 88.94 179 SER A C 1
ATOM 1421 O O . SER A 1 179 ? -0.684 12.329 4.090 1.00 88.94 179 SER A O 1
ATOM 1423 N N . CYS A 1 180 ? 1.349 11.983 5.012 1.00 89.75 180 CYS A N 1
ATOM 1424 C CA . CYS A 1 180 ? 0.911 11.920 6.405 1.00 89.75 180 CYS A CA 1
ATOM 1425 C C . CYS A 1 180 ? 1.046 13.281 7.097 1.00 89.75 180 CYS A C 1
ATOM 1427 O O . CYS A 1 180 ? 2.077 13.941 6.979 1.00 89.75 180 CYS A O 1
ATOM 1429 N N . TYR A 1 181 ? 0.037 13.645 7.883 1.00 89.56 181 TYR A N 1
ATOM 1430 C CA . TYR A 1 181 ? -0.043 14.883 8.650 1.00 89.56 181 TYR A CA 1
ATOM 1431 C C . TYR A 1 181 ? -0.406 14.560 10.103 1.00 89.56 181 TYR A C 1
ATOM 1433 O O . TYR A 1 181 ? -1.369 13.835 10.374 1.00 89.56 181 TYR A O 1
ATOM 1441 N N . TYR A 1 182 ? 0.383 15.077 11.043 1.00 85.38 182 TYR A N 1
ATOM 1442 C CA . TYR A 1 182 ? 0.251 14.786 12.473 1.00 85.38 182 TYR A CA 1
ATOM 1443 C C . TYR A 1 182 ? -0.526 15.883 13.195 1.00 85.38 182 TYR A C 1
ATOM 1445 O O . TYR A 1 182 ? -0.463 17.047 12.802 1.00 85.38 182 TYR A O 1
ATOM 1453 N N . MET A 1 183 ? -1.219 15.524 14.277 1.00 82.38 183 MET A N 1
ATOM 1454 C CA . MET A 1 183 ? -2.087 16.445 15.019 1.00 82.38 183 MET A CA 1
ATOM 1455 C C . MET A 1 183 ? -1.380 17.707 15.515 1.00 82.38 183 MET A C 1
ATOM 1457 O O . MET A 1 183 ? -1.955 18.791 15.404 1.00 82.38 183 MET A O 1
ATOM 1461 N N . ASP A 1 184 ? -0.132 17.587 15.972 1.00 84.94 184 ASP A N 1
ATOM 1462 C CA . ASP A 1 184 ? 0.654 18.714 16.491 1.00 84.94 184 ASP A CA 1
ATOM 1463 C C . ASP A 1 184 ? 0.843 19.833 15.454 1.00 84.94 184 ASP A C 1
ATOM 1465 O O . ASP A 1 184 ? 0.858 21.012 15.808 1.00 84.94 184 ASP A O 1
ATOM 1469 N N . ASN A 1 185 ? 0.889 19.474 14.165 1.00 89.56 185 ASN A N 1
ATOM 1470 C CA . ASN A 1 185 ? 1.134 20.401 13.056 1.00 89.56 185 ASN A CA 1
ATOM 1471 C C . ASN A 1 185 ? -0.066 20.552 12.108 1.00 89.56 185 ASN A C 1
ATOM 1473 O O . ASN A 1 185 ? -0.045 21.394 11.210 1.00 89.56 185 ASN A O 1
ATOM 1477 N N . LEU A 1 186 ? -1.152 19.793 12.310 1.00 89.44 186 LEU A N 1
ATOM 1478 C CA . LEU A 1 186 ? -2.256 19.691 11.348 1.00 89.44 186 LEU A CA 1
ATOM 1479 C C . LEU A 1 186 ? -2.894 21.050 11.019 1.00 89.44 186 LEU A C 1
ATOM 1481 O O . LEU A 1 186 ? -3.355 21.269 9.900 1.00 89.44 186 LEU A O 1
ATOM 1485 N N . LYS A 1 187 ? -2.901 21.993 11.971 1.00 91.62 187 LYS A N 1
ATOM 1486 C CA . LYS A 1 187 ? -3.398 23.363 11.749 1.00 91.62 187 LYS A CA 1
ATOM 1487 C C . LYS A 1 187 ? -2.583 24.128 10.704 1.00 91.62 187 LYS A C 1
ATOM 1489 O O . LYS A 1 187 ? -3.163 24.877 9.919 1.00 91.62 187 LYS A O 1
ATOM 1494 N N . GLU A 1 188 ? -1.267 23.955 10.697 1.00 93.31 188 GLU A N 1
ATOM 1495 C CA . GLU A 1 188 ? -0.364 24.583 9.727 1.00 93.31 188 GLU A CA 1
ATOM 1496 C C . GLU A 1 188 ? -0.379 23.807 8.403 1.00 93.31 188 GLU A C 1
ATOM 1498 O O . GLU A 1 188 ? -0.464 24.399 7.321 1.00 93.31 188 GLU A O 1
ATOM 1503 N N . ASP A 1 189 ? -0.440 22.479 8.503 1.00 93.50 189 ASP A N 1
ATOM 1504 C CA . ASP A 1 189 ? -0.420 21.545 7.381 1.00 93.50 189 ASP A CA 1
ATOM 1505 C C . ASP A 1 189 ? -1.738 21.461 6.594 1.00 93.50 189 ASP A C 1
ATOM 1507 O O . ASP A 1 189 ? -1.785 20.935 5.478 1.00 93.50 189 ASP A O 1
ATOM 1511 N N . ILE A 1 190 ? -2.823 22.044 7.105 1.00 94.69 190 ILE A N 1
ATOM 1512 C CA . ILE A 1 190 ? -4.119 22.028 6.418 1.00 94.69 190 ILE A CA 1
ATOM 1513 C C . ILE A 1 190 ? -4.058 22.711 5.042 1.00 94.69 190 ILE A C 1
ATOM 1515 O O . ILE A 1 190 ? -4.750 22.312 4.103 1.00 94.69 190 ILE A O 1
ATOM 1519 N N . LYS A 1 191 ? -3.225 23.753 4.900 1.00 94.69 191 LYS A N 1
ATOM 1520 C CA . LYS A 1 191 ? -3.040 24.488 3.640 1.00 94.69 191 LYS A CA 1
ATOM 1521 C C . LYS A 1 191 ? -2.309 23.645 2.588 1.00 94.69 191 LYS A C 1
ATOM 1523 O O . LYS A 1 191 ? -2.848 23.535 1.483 1.00 94.69 191 LYS A O 1
ATOM 1528 N N . PRO A 1 192 ? -1.128 23.054 2.867 1.00 94.62 192 PRO A N 1
ATOM 1529 C CA . PRO A 1 192 ? -0.487 22.152 1.917 1.00 94.62 192 PRO A CA 1
ATOM 1530 C C . PRO A 1 192 ? -1.346 20.916 1.624 1.00 94.62 192 PRO A C 1
ATOM 1532 O O . PRO A 1 192 ? -1.467 20.572 0.452 1.00 94.62 192 PRO A O 1
ATOM 1535 N N . LEU A 1 193 ? -2.036 20.334 2.616 1.00 95.19 193 LEU A N 1
ATOM 1536 C CA . LEU A 1 193 ? -2.986 19.235 2.388 1.00 95.19 193 LEU A CA 1
ATOM 1537 C C . LEU A 1 193 ? -4.050 19.615 1.344 1.00 95.19 193 LEU A C 1
ATOM 1539 O O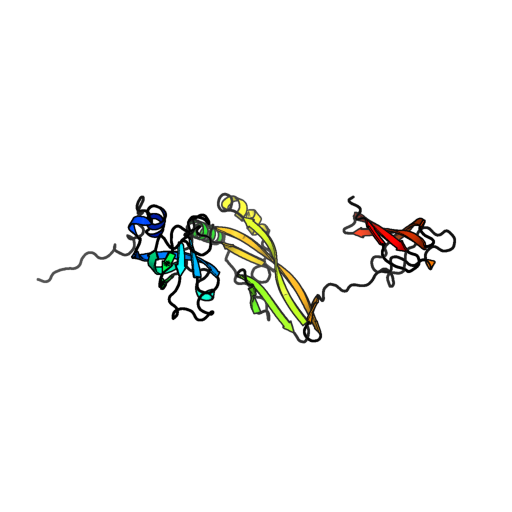 . LEU A 1 193 ? -4.230 18.902 0.359 1.00 95.19 193 LEU A O 1
ATOM 1543 N N . LYS A 1 194 ? -4.709 20.773 1.499 1.00 95.88 194 LYS A N 1
ATOM 1544 C CA . LYS A 1 194 ? -5.690 21.277 0.517 1.00 95.88 194 LYS A CA 1
ATOM 1545 C C . LYS A 1 194 ? -5.104 21.446 -0.880 1.00 95.88 194 LYS A C 1
ATOM 1547 O O . LYS A 1 194 ? -5.789 21.169 -1.857 1.00 95.88 194 LYS A O 1
ATOM 1552 N N . LYS A 1 195 ? -3.859 21.918 -0.977 1.00 96.00 195 LYS A N 1
ATOM 1553 C CA . LYS A 1 195 ? -3.174 22.133 -2.258 1.00 96.00 195 LYS A CA 1
ATOM 1554 C C . LYS A 1 195 ? -2.845 20.814 -2.969 1.00 96.00 195 LYS A C 1
ATOM 1556 O O . LYS A 1 195 ? -2.842 20.789 -4.195 1.00 96.00 195 LYS A O 1
ATOM 1561 N N . SER A 1 196 ? -2.589 19.746 -2.216 1.00 95.44 196 SER A N 1
ATOM 1562 C CA . SER A 1 196 ? -2.300 18.404 -2.744 1.00 95.44 196 SER A CA 1
ATOM 1563 C C . SER A 1 196 ? -3.552 17.626 -3.170 1.00 95.44 196 SER A C 1
ATOM 1565 O O . SER A 1 196 ? -3.447 16.587 -3.828 1.00 95.44 196 SER A O 1
ATOM 1567 N N . ILE A 1 197 ? -4.747 18.099 -2.801 1.00 95.69 197 ILE A N 1
ATOM 1568 C CA . ILE A 1 197 ? -6.006 17.480 -3.217 1.00 95.69 197 ILE A CA 1
ATOM 1569 C C . ILE A 1 197 ? -6.327 17.891 -4.651 1.00 95.69 197 ILE A C 1
ATOM 1571 O O . ILE A 1 197 ? -6.509 19.066 -4.966 1.00 95.69 197 ILE A O 1
ATOM 1575 N N . HIS A 1 198 ? -6.464 16.886 -5.505 1.00 95.19 198 HIS A N 1
ATOM 1576 C CA . HIS A 1 198 ? -6.835 17.025 -6.903 1.00 95.19 198 HIS A CA 1
ATOM 1577 C C . HIS A 1 198 ? -8.347 16.793 -7.052 1.00 95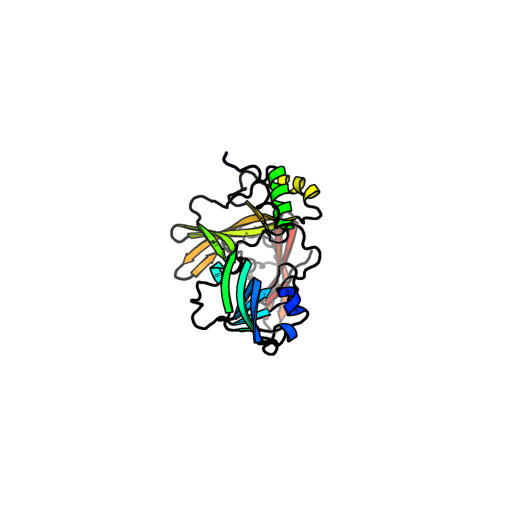.19 198 HIS A C 1
ATOM 1579 O O . HIS A 1 198 ? -8.792 15.648 -6.903 1.00 95.19 198 HIS A O 1
ATOM 1585 N N . PRO A 1 199 ? -9.173 17.827 -7.323 1.00 94.75 199 PRO A N 1
ATOM 1586 C CA . PRO A 1 199 ? -10.636 17.701 -7.315 1.00 94.75 199 PRO A CA 1
ATOM 1587 C C . PRO A 1 199 ? -11.185 16.605 -8.236 1.00 94.75 199 PRO A C 1
ATOM 1589 O O . PRO A 1 199 ? -12.199 15.982 -7.927 1.00 94.75 199 PRO A O 1
ATOM 1592 N N . GLU A 1 200 ? -10.510 16.342 -9.352 1.00 94.81 200 GLU A N 1
ATOM 1593 C CA . GLU A 1 200 ? -10.865 15.316 -10.330 1.00 94.81 200 GLU A CA 1
ATOM 1594 C C . GLU A 1 200 ? -10.574 13.882 -9.858 1.00 94.81 200 GLU A C 1
ATOM 1596 O O . GLU A 1 200 ? -11.211 12.941 -10.342 1.00 94.81 200 GLU A O 1
ATOM 1601 N N . LYS A 1 201 ? -9.651 13.721 -8.899 1.00 94.75 201 LYS A N 1
ATOM 1602 C CA . LYS A 1 201 ? -9.247 12.437 -8.298 1.00 94.75 201 LYS A CA 1
ATOM 1603 C C . LYS A 1 201 ? -9.902 12.199 -6.936 1.00 94.75 201 LYS A C 1
ATOM 1605 O O . LYS A 1 201 ? -10.084 11.047 -6.538 1.00 94.75 201 LYS A O 1
ATOM 1610 N N . PHE A 1 202 ? -10.267 13.263 -6.222 1.00 95.12 202 PHE A N 1
ATOM 1611 C CA . PHE A 1 202 ? -10.745 13.189 -4.844 1.00 95.12 202 PHE A CA 1
ATOM 1612 C C . PHE A 1 202 ? -12.130 12.535 -4.714 1.00 95.12 202 PHE A C 1
ATOM 1614 O O . PHE A 1 202 ? -13.126 13.009 -5.267 1.00 95.12 202 PHE A O 1
ATOM 1621 N N . GLY A 1 203 ? -12.194 11.447 -3.945 1.00 89.00 203 GLY A N 1
ATOM 1622 C CA . GLY A 1 203 ? -13.333 10.534 -3.835 1.00 89.00 203 GLY A CA 1
ATOM 1623 C C . GLY A 1 203 ? -13.358 9.423 -4.891 1.00 89.00 203 GLY A C 1
ATOM 1624 O O . GLY A 1 203 ? -14.250 8.585 -4.847 1.00 89.00 203 GLY A O 1
ATOM 1625 N N . LYS A 1 204 ? -12.400 9.393 -5.828 1.00 92.31 204 LYS A N 1
ATOM 1626 C CA . LYS A 1 204 ? -12.294 8.362 -6.875 1.00 92.31 204 LYS A CA 1
ATOM 1627 C C . LYS A 1 204 ? -11.040 7.514 -6.713 1.00 92.31 204 LYS A C 1
ATOM 1629 O O . LYS A 1 204 ? -11.126 6.306 -6.547 1.00 92.31 204 LYS A O 1
ATOM 1634 N N . THR A 1 205 ? -9.885 8.168 -6.763 1.00 93.50 205 THR A N 1
ATOM 1635 C CA . THR A 1 205 ? -8.549 7.554 -6.673 1.00 93.50 205 THR A CA 1
ATOM 1636 C C . THR A 1 205 ? -7.655 8.301 -5.685 1.00 93.50 205 THR A C 1
ATOM 1638 O O . THR A 1 205 ? -6.470 8.011 -5.577 1.00 93.50 205 THR A O 1
ATOM 1641 N N . GLN A 1 206 ? -8.208 9.294 -4.992 1.00 95.56 206 GLN A N 1
ATOM 1642 C CA . GLN A 1 206 ? -7.579 10.005 -3.892 1.00 95.56 206 GLN A CA 1
ATOM 1643 C C . GLN A 1 206 ? -8.614 10.166 -2.777 1.00 95.56 206 GLN A C 1
ATOM 1645 O O . GLN A 1 206 ? -9.772 10.471 -3.065 1.00 95.56 206 GLN A O 1
ATOM 1650 N N . TYR A 1 207 ? -8.233 9.975 -1.521 1.00 93.88 207 TYR A N 1
ATOM 1651 C CA . TYR A 1 207 ? -9.125 10.147 -0.373 1.00 93.88 207 TYR A CA 1
ATOM 1652 C C . TYR A 1 207 ? -8.338 10.589 0.862 1.00 93.88 207 TYR A C 1
ATOM 1654 O O . TYR A 1 207 ? -7.115 10.473 0.899 1.00 93.88 207 TYR A O 1
ATOM 1662 N N . ILE A 1 208 ? -9.043 11.149 1.844 1.00 94.44 208 ILE A N 1
ATOM 1663 C CA . ILE A 1 208 ? -8.465 11.441 3.154 1.00 94.44 208 ILE A CA 1
ATOM 1664 C C . ILE A 1 208 ? -8.809 10.275 4.069 1.00 94.44 208 ILE A C 1
ATOM 1666 O O . ILE A 1 208 ? -9.981 9.907 4.172 1.00 94.44 208 ILE A O 1
ATOM 1670 N N . ASP A 1 209 ? -7.796 9.737 4.730 1.00 91.62 209 ASP A N 1
ATOM 1671 C CA . ASP A 1 209 ? -7.947 8.814 5.844 1.00 91.62 209 ASP A CA 1
ATOM 1672 C C . ASP A 1 209 ? -7.581 9.511 7.158 1.00 91.62 209 ASP A C 1
ATOM 1674 O O . ASP A 1 209 ? -6.734 10.408 7.185 1.00 91.62 209 ASP A O 1
ATOM 1678 N N . VAL A 1 210 ? -8.247 9.121 8.242 1.00 89.19 210 VAL A N 1
ATOM 1679 C CA . VAL A 1 210 ? -7.947 9.605 9.592 1.00 89.19 210 VAL A CA 1
ATOM 1680 C C . VAL A 1 210 ? -7.915 8.406 10.517 1.00 89.19 210 VAL A C 1
ATOM 1682 O O . VAL A 1 210 ? -8.964 7.829 10.824 1.00 89.19 210 VAL A O 1
ATOM 1685 N N . ASN A 1 211 ? -6.715 8.055 10.971 1.00 84.25 211 ASN A N 1
ATOM 1686 C CA . ASN A 1 211 ? -6.539 6.904 11.843 1.00 84.25 211 ASN A CA 1
ATOM 1687 C C . ASN A 1 211 ? -6.962 7.212 13.292 1.00 84.25 211 ASN A C 1
ATOM 1689 O O . ASN A 1 211 ? -7.421 8.308 13.632 1.00 84.25 211 ASN A O 1
ATOM 1693 N N . GLU A 1 212 ? -6.808 6.222 14.164 1.00 76.94 212 GLU A N 1
ATOM 1694 C CA . GLU A 1 212 ? -7.219 6.303 15.567 1.00 76.94 212 GLU A CA 1
ATOM 1695 C C . GLU A 1 212 ? -6.446 7.339 16.389 1.00 76.94 212 GLU A C 1
ATOM 1697 O O . GLU A 1 212 ? -7.008 7.895 17.324 1.00 76.94 212 GLU A O 1
ATOM 1702 N N . ASN A 1 213 ? -5.221 7.691 15.998 1.00 79.69 213 ASN A N 1
ATOM 1703 C CA . ASN A 1 213 ? -4.388 8.690 16.685 1.00 79.69 213 ASN A CA 1
ATOM 1704 C C . ASN A 1 213 ? -4.567 10.099 16.090 1.00 79.69 213 ASN A C 1
ATOM 1706 O O . ASN A 1 213 ? -3.711 10.970 16.218 1.00 79.69 213 ASN A O 1
ATOM 1710 N N . GLY A 1 214 ? -5.632 10.308 15.307 1.00 84.31 214 GLY A N 1
ATOM 1711 C CA . GLY A 1 214 ? -5.885 11.571 14.613 1.00 84.31 214 GLY A CA 1
ATOM 1712 C C . GLY A 1 214 ? -4.883 11.908 13.508 1.00 84.31 214 GLY A C 1
ATOM 1713 O O . GLY A 1 214 ? -4.925 13.019 12.980 1.00 84.31 214 GLY A O 1
ATOM 1714 N N . ARG A 1 215 ? -4.007 10.975 13.107 1.00 89.44 215 ARG A N 1
ATOM 1715 C CA . ARG A 1 215 ? -3.132 11.171 11.947 1.00 89.44 215 ARG A CA 1
ATOM 1716 C C . ARG A 1 215 ? -3.998 11.232 10.699 1.00 89.44 215 ARG A C 1
ATOM 1718 O O . ARG A 1 215 ? -4.752 10.301 10.416 1.00 89.44 215 ARG A O 1
ATOM 1725 N N . VAL A 1 216 ? -3.856 12.319 9.954 1.00 93.50 216 VAL A N 1
ATOM 1726 C CA . VAL A 1 216 ? -4.557 12.538 8.693 1.00 93.50 216 VAL A CA 1
ATOM 1727 C C . VAL A 1 216 ? -3.626 12.143 7.559 1.00 93.50 216 VAL A C 1
ATOM 1729 O O . VAL A 1 216 ? -2.512 12.652 7.476 1.00 93.50 216 VAL A O 1
ATOM 1732 N N . SER A 1 217 ? -4.083 11.282 6.661 1.00 93.44 217 SER A N 1
ATOM 1733 C CA . SER A 1 217 ? -3.337 10.903 5.464 1.00 93.44 217 SER A CA 1
ATOM 1734 C C . SER A 1 217 ? -4.111 11.295 4.213 1.00 93.44 217 SER A C 1
ATOM 1736 O O . SER A 1 217 ? -5.299 11.005 4.094 1.00 93.44 217 SER A O 1
ATOM 1738 N N . LEU A 1 218 ? -3.440 11.933 3.254 1.00 95.94 218 LEU A N 1
ATOM 1739 C CA . LEU A 1 218 ? -3.936 12.020 1.883 1.00 95.94 218 LEU A CA 1
ATOM 1740 C C . LEU A 1 218 ? -3.418 10.808 1.121 1.00 95.94 218 LEU A C 1
ATOM 1742 O O . LEU A 1 218 ? -2.228 10.728 0.812 1.00 95.94 218 LEU A O 1
ATOM 1746 N N . VAL A 1 219 ? -4.315 9.874 0.835 1.00 94.12 219 VAL A N 1
ATOM 1747 C CA . VAL A 1 219 ? -3.981 8.619 0.173 1.00 94.12 219 VAL A CA 1
ATOM 1748 C C . VAL A 1 219 ? -4.277 8.745 -1.313 1.00 94.12 219 VAL A C 1
ATOM 1750 O O . VAL A 1 219 ? -5.391 9.107 -1.703 1.00 94.12 219 VAL A O 1
ATOM 1753 N N . THR A 1 220 ? -3.288 8.426 -2.145 1.00 95.19 220 THR A N 1
ATOM 1754 C CA . THR A 1 220 ? -3.438 8.319 -3.600 1.00 95.19 220 THR A CA 1
ATOM 1755 C C . THR A 1 220 ? -3.328 6.857 -4.013 1.00 95.19 220 THR A C 1
ATOM 1757 O O . THR A 1 220 ? -2.430 6.130 -3.583 1.00 95.19 220 THR A O 1
ATOM 1760 N N . MET A 1 221 ? -4.273 6.422 -4.843 1.00 94.75 221 MET A N 1
ATOM 1761 C CA . MET A 1 221 ? -4.332 5.067 -5.364 1.00 94.75 221 MET A CA 1
ATOM 1762 C C . MET A 1 221 ? -3.675 4.983 -6.743 1.00 94.75 221 MET A C 1
ATOM 1764 O O . MET A 1 221 ? -3.867 5.862 -7.587 1.00 94.75 221 MET A O 1
ATOM 1768 N N . HIS A 1 222 ? -2.980 3.880 -6.999 1.00 94.00 222 HIS A N 1
ATOM 1769 C CA . HIS A 1 222 ? -2.366 3.558 -8.281 1.00 94.00 222 HIS A CA 1
ATOM 1770 C C . HIS A 1 222 ? -3.075 2.382 -8.949 1.00 94.00 222 HIS A C 1
ATOM 1772 O O . HIS A 1 222 ? -3.377 1.369 -8.315 1.00 94.00 222 HIS A O 1
ATOM 1778 N N . GLU A 1 223 ? -3.304 2.501 -10.253 1.00 94.56 223 GLU A N 1
ATOM 1779 C CA . GLU A 1 223 ? -3.956 1.463 -11.033 1.00 94.56 223 GLU A CA 1
ATOM 1780 C C . GLU A 1 223 ? -2.976 0.413 -11.550 1.00 94.56 223 GLU A C 1
ATOM 1782 O O . GLU A 1 223 ? -2.019 0.693 -12.270 1.00 94.56 223 GLU A O 1
ATOM 1787 N N . THR A 1 224 ? -3.318 -0.838 -11.295 1.00 93.06 224 THR A N 1
ATOM 1788 C CA . THR A 1 224 ? -2.631 -2.007 -11.808 1.00 93.06 224 THR A CA 1
ATOM 1789 C C . THR A 1 224 ? -3.595 -2.831 -12.651 1.00 93.06 224 THR A C 1
ATOM 1791 O O . THR A 1 224 ? -4.669 -3.212 -12.192 1.00 93.06 224 THR A O 1
ATOM 1794 N N . THR A 1 225 ? -3.228 -3.129 -13.896 1.00 93.38 225 THR A N 1
ATOM 1795 C CA . THR A 1 225 ? -4.030 -3.997 -14.769 1.00 93.38 225 THR A CA 1
ATOM 1796 C C . THR A 1 225 ? -3.402 -5.382 -14.840 1.00 93.38 225 THR A C 1
ATOM 1798 O O . THR A 1 225 ? -2.188 -5.511 -14.969 1.00 93.38 225 THR A O 1
ATOM 1801 N N . PHE A 1 226 ? -4.230 -6.418 -14.798 1.00 92.75 226 PHE A N 1
ATOM 1802 C CA . PHE A 1 226 ? -3.869 -7.821 -14.912 1.00 92.75 226 PHE A CA 1
ATOM 1803 C C . PHE A 1 226 ? -4.686 -8.486 -16.017 1.00 92.75 226 PHE A C 1
ATOM 1805 O O . PHE A 1 226 ? -5.857 -8.165 -16.201 1.00 92.75 226 PHE A O 1
ATOM 1812 N N . VAL A 1 227 ? -4.094 -9.453 -16.710 1.00 91.69 227 VAL A N 1
ATOM 1813 C CA . VAL A 1 227 ? -4.790 -10.363 -17.620 1.00 91.69 227 VAL A CA 1
ATOM 1814 C C . VAL A 1 227 ? -4.803 -11.749 -17.005 1.00 91.69 227 VAL A C 1
ATOM 1816 O O . VAL A 1 227 ? -3.758 -12.287 -16.639 1.00 91.69 227 VAL A O 1
ATOM 1819 N N . LYS A 1 228 ? -5.991 -12.330 -16.902 1.00 90.12 228 LYS A N 1
ATOM 1820 C CA . LYS A 1 228 ? -6.192 -13.714 -16.510 1.00 90.12 228 LYS A CA 1
ATOM 1821 C C . LYS A 1 228 ? -5.844 -14.614 -17.693 1.00 90.12 228 LYS A C 1
ATOM 1823 O O . LYS A 1 228 ? -6.344 -14.420 -18.797 1.00 90.12 228 LYS A O 1
ATOM 1828 N N . ARG A 1 229 ? -4.976 -15.598 -17.470 1.00 89.06 229 ARG A N 1
ATOM 1829 C CA . ARG A 1 229 ? -4.741 -16.704 -18.408 1.00 89.06 229 ARG A CA 1
ATOM 1830 C C . ARG A 1 229 ? -4.727 -17.990 -17.602 1.00 89.06 229 ARG A C 1
ATOM 1832 O O . ARG A 1 229 ? -3.920 -18.116 -16.681 1.00 89.06 229 ARG A O 1
ATOM 1839 N N . ASN A 1 230 ? -5.619 -18.917 -17.943 1.00 89.31 230 ASN A N 1
ATOM 1840 C CA . ASN A 1 230 ? -5.900 -20.101 -17.128 1.00 89.31 230 ASN A CA 1
ATOM 1841 C C . ASN A 1 230 ? -6.237 -19.675 -15.681 1.00 89.31 230 ASN A C 1
ATOM 1843 O O . ASN A 1 230 ? -7.072 -18.788 -15.479 1.00 89.31 230 ASN A O 1
ATOM 1847 N N . ASP A 1 231 ? -5.532 -20.234 -14.697 1.00 85.94 231 ASP A N 1
ATOM 1848 C CA . ASP A 1 231 ? -5.728 -19.973 -13.267 1.00 85.94 231 ASP A CA 1
ATOM 1849 C C . ASP A 1 231 ? -4.747 -18.933 -12.696 1.00 85.94 231 ASP A C 1
ATOM 1851 O O . ASP A 1 231 ? -4.539 -18.855 -11.489 1.00 85.94 231 ASP A O 1
ATOM 1855 N N . SER A 1 232 ? -4.112 -18.120 -13.548 1.00 82.75 232 SER A N 1
ATOM 1856 C CA . SER A 1 232 ? -3.096 -17.139 -13.139 1.00 82.75 232 SER A CA 1
ATOM 1857 C C . SER A 1 232 ? -3.403 -15.720 -13.624 1.00 82.75 232 SER A C 1
ATOM 1859 O O . SER A 1 232 ? -3.968 -15.517 -14.702 1.00 82.75 232 SER A O 1
ATOM 1861 N N . LEU A 1 233 ? -3.005 -14.722 -12.826 1.00 85.31 233 LEU A N 1
ATOM 1862 C CA . LEU A 1 233 ? -3.072 -13.297 -13.163 1.00 85.31 233 LEU A CA 1
ATOM 1863 C C . LEU A 1 233 ? -1.692 -12.791 -13.592 1.00 85.31 233 LEU A C 1
ATOM 1865 O O . LEU A 1 233 ? -0.720 -12.904 -12.851 1.00 85.31 233 LEU A O 1
ATOM 1869 N N . TYR A 1 234 ? -1.616 -12.182 -14.772 1.00 84.69 234 TYR A N 1
ATOM 1870 C CA . TYR A 1 234 ? -0.391 -11.615 -15.332 1.00 84.69 234 TYR A CA 1
ATOM 1871 C C . TYR A 1 234 ? -0.496 -10.100 -15.388 1.00 84.69 234 TYR A C 1
ATOM 1873 O O . TYR A 1 234 ? -1.439 -9.567 -15.961 1.00 84.69 234 TYR A O 1
ATOM 1881 N N . HIS A 1 235 ? 0.482 -9.393 -14.835 1.00 84.12 235 HIS A N 1
ATOM 1882 C CA . HIS A 1 235 ? 0.519 -7.934 -14.860 1.00 84.12 235 HIS A CA 1
ATOM 1883 C C . HIS A 1 235 ? 0.568 -7.384 -16.304 1.00 84.12 235 HIS A C 1
ATOM 1885 O O . HIS A 1 235 ? 1.556 -7.565 -17.015 1.00 84.12 235 HIS A O 1
ATOM 1891 N N . PHE A 1 236 ? -0.487 -6.691 -16.739 1.00 74.75 236 PHE A N 1
ATOM 1892 C CA . PHE A 1 236 ? -0.678 -6.173 -18.101 1.00 74.75 236 PHE A CA 1
ATOM 1893 C C . PHE A 1 236 ? 0.250 -4.994 -18.425 1.00 74.75 236 PHE A C 1
ATOM 1895 O O . PHE A 1 236 ? 0.656 -4.825 -19.570 1.00 74.75 236 PHE A O 1
ATOM 1902 N N . ASN A 1 237 ? 0.662 -4.220 -17.412 1.00 57.78 237 ASN A N 1
ATOM 1903 C CA . ASN A 1 237 ? 1.505 -3.028 -17.589 1.00 57.78 237 ASN A CA 1
ATOM 1904 C C . ASN A 1 237 ? 3.015 -3.300 -17.630 1.00 57.78 237 ASN A C 1
ATOM 1906 O O . ASN A 1 237 ? 3.819 -2.372 -17.657 1.00 57.78 237 ASN A O 1
ATOM 1910 N N . ARG A 1 238 ? 3.432 -4.566 -17.704 1.00 54.62 238 ARG A N 1
ATOM 1911 C CA . ARG A 1 238 ? 4.767 -4.900 -18.202 1.00 54.62 238 ARG A CA 1
ATOM 1912 C C . ARG A 1 238 ? 4.597 -5.688 -19.487 1.00 54.62 238 ARG A C 1
ATOM 1914 O O . ARG A 1 238 ? 4.760 -6.903 -19.512 1.00 54.62 238 ARG A O 1
ATOM 1921 N N . PHE A 1 239 ? 4.345 -4.974 -20.586 1.00 53.72 239 PHE A N 1
ATOM 1922 C CA . PHE A 1 239 ? 4.913 -5.418 -21.852 1.00 53.72 239 PHE A CA 1
ATOM 1923 C C . PHE A 1 239 ? 6.423 -5.464 -21.627 1.00 53.72 239 PHE A C 1
ATOM 1925 O O . PHE A 1 239 ? 7.114 -4.459 -21.790 1.00 53.72 239 PHE A O 1
ATOM 1932 N N . ILE A 1 240 ? 6.935 -6.617 -21.199 1.00 62.66 240 ILE A N 1
ATOM 1933 C CA . ILE A 1 240 ? 8.344 -6.937 -21.352 1.00 62.66 240 ILE A CA 1
ATOM 1934 C C . ILE A 1 240 ? 8.528 -6.965 -22.865 1.00 62.66 240 ILE A C 1
ATOM 1936 O O . ILE A 1 240 ? 8.294 -7.980 -23.510 1.00 62.66 240 ILE A O 1
ATOM 1940 N N . LYS A 1 241 ? 8.820 -5.805 -23.459 1.00 75.94 241 LYS A N 1
ATOM 1941 C CA . LYS A 1 241 ? 9.340 -5.739 -24.813 1.00 75.94 241 LYS A CA 1
ATOM 1942 C C . LYS A 1 241 ? 10.791 -6.163 -24.661 1.00 75.94 241 LYS A C 1
ATOM 1944 O O . LYS A 1 241 ? 11.572 -5.364 -24.139 1.00 75.94 241 LYS A O 1
ATOM 1949 N N . PRO A 1 242 ? 11.147 -7.414 -25.003 1.00 82.62 242 PRO A N 1
ATOM 1950 C CA . PRO A 1 242 ? 12.534 -7.819 -24.912 1.00 82.62 242 PRO A CA 1
ATOM 1951 C C . PRO A 1 242 ? 13.350 -6.842 -25.755 1.00 82.62 242 PRO A C 1
ATOM 1953 O O . PRO A 1 242 ? 12.968 -6.503 -26.877 1.00 82.62 242 PRO A O 1
ATOM 1956 N N . LYS A 1 243 ? 14.442 -6.343 -25.184 1.00 91.81 243 LYS A N 1
ATOM 1957 C CA . LYS A 1 243 ? 15.425 -5.560 -25.921 1.00 91.81 243 LYS A CA 1
ATOM 1958 C C . LYS A 1 243 ? 16.667 -6.413 -26.101 1.00 91.81 243 LYS A C 1
ATOM 1960 O O . LYS A 1 243 ? 17.180 -6.988 -25.144 1.00 91.81 243 LYS A O 1
ATOM 1965 N N . LEU A 1 244 ? 17.130 -6.511 -27.337 1.00 95.00 244 LEU A N 1
ATOM 1966 C CA . LEU A 1 244 ? 18.386 -7.155 -27.656 1.00 95.00 244 LEU A CA 1
ATOM 1967 C C . LEU A 1 244 ? 19.517 -6.220 -27.222 1.00 95.00 244 LEU A C 1
ATOM 1969 O O . LEU A 1 244 ? 19.614 -5.091 -27.706 1.00 95.00 244 LEU A O 1
ATOM 1973 N N . ILE A 1 245 ? 20.339 -6.686 -26.285 1.00 95.81 245 ILE A N 1
ATOM 1974 C CA . ILE A 1 245 ? 21.498 -5.940 -25.776 1.00 95.81 245 ILE A CA 1
ATOM 1975 C C . ILE A 1 245 ? 22.826 -6.618 -26.106 1.00 95.81 245 ILE A C 1
ATOM 1977 O O . ILE A 1 245 ? 23.871 -6.003 -25.944 1.00 95.81 245 ILE A O 1
ATOM 1981 N N . PHE A 1 246 ? 22.808 -7.871 -26.567 1.00 96.56 246 PHE A N 1
ATOM 1982 C CA . PHE A 1 246 ? 24.026 -8.598 -26.887 1.00 96.56 246 PHE A CA 1
ATOM 1983 C C . PHE A 1 246 ? 23.791 -9.724 -27.895 1.00 96.56 246 PHE A C 1
ATOM 1985 O O . PHE A 1 246 ? 22.816 -10.467 -27.802 1.00 96.56 246 PHE A O 1
ATOM 1992 N N . HIS A 1 247 ? 24.730 -9.860 -28.829 1.00 95.88 247 HIS A N 1
ATOM 1993 C CA . HIS A 1 247 ? 24.966 -11.052 -29.636 1.00 95.88 247 HIS A CA 1
ATOM 1994 C C . HIS A 1 247 ? 26.429 -11.005 -30.127 1.00 95.88 247 HIS A C 1
ATOM 1996 O O . HIS A 1 247 ? 26.852 -9.945 -30.582 1.00 95.88 247 HIS A O 1
ATOM 2002 N N . PRO A 1 248 ? 27.223 -12.092 -30.104 1.00 92.75 248 PRO A N 1
ATOM 2003 C CA . PRO A 1 248 ? 28.637 -12.065 -30.499 1.00 92.75 248 PRO A CA 1
ATOM 2004 C C . PRO A 1 248 ? 28.886 -11.463 -31.888 1.00 92.75 248 PRO A C 1
ATOM 2006 O O . PRO A 1 248 ? 29.809 -10.674 -32.073 1.00 92.75 248 PRO A O 1
ATOM 2009 N N . GLY A 1 249 ? 28.006 -11.767 -32.849 1.00 94.56 249 GLY A N 1
ATOM 2010 C CA . GLY A 1 249 ? 28.075 -11.247 -34.220 1.00 94.56 249 GLY A CA 1
ATOM 2011 C C . GLY A 1 249 ? 27.763 -9.752 -34.379 1.00 94.56 249 GLY A C 1
ATOM 2012 O O . GLY A 1 249 ? 27.824 -9.227 -35.485 1.00 94.56 249 GLY A O 1
ATOM 2013 N N . MET A 1 250 ? 27.415 -9.053 -33.300 1.00 95.12 250 MET A N 1
ATOM 2014 C CA . MET A 1 250 ? 27.238 -7.603 -33.321 1.00 95.12 250 MET A CA 1
ATOM 2015 C C . MET A 1 250 ? 28.571 -6.879 -33.534 1.00 95.12 250 MET A C 1
ATOM 2017 O O . MET A 1 250 ? 28.647 -5.950 -34.334 1.00 95.12 250 MET A O 1
ATOM 2021 N N . PHE A 1 251 ? 29.636 -7.347 -32.885 1.00 93.69 251 PHE A N 1
ATOM 2022 C CA . PHE A 1 251 ? 30.928 -6.655 -32.809 1.00 93.69 251 PHE A CA 1
ATOM 2023 C C . PHE A 1 251 ? 31.967 -7.218 -33.793 1.00 93.69 251 PHE A C 1
ATOM 2025 O O . PHE A 1 251 ? 33.135 -7.391 -33.452 1.00 93.69 251 PHE A O 1
ATOM 2032 N N . ILE A 1 252 ? 31.530 -7.552 -35.010 1.00 90.06 252 ILE A N 1
ATOM 2033 C CA . ILE A 1 252 ? 32.414 -7.973 -36.113 1.00 90.06 252 ILE A CA 1
ATOM 2034 C C . ILE A 1 252 ? 33.061 -6.720 -36.739 1.00 90.06 252 ILE A C 1
ATOM 2036 O O . ILE A 1 252 ? 32.454 -5.643 -36.708 1.00 90.06 252 ILE A O 1
ATOM 2040 N N . ASP A 1 253 ? 34.260 -6.870 -37.310 1.00 89.50 253 ASP A N 1
ATOM 2041 C CA . ASP A 1 253 ? 35.038 -5.817 -37.990 1.00 89.50 253 ASP A CA 1
ATOM 2042 C C . ASP A 1 253 ? 35.479 -4.672 -37.063 1.00 89.50 253 ASP A C 1
ATOM 2044 O O . ASP A 1 253 ? 35.309 -3.496 -37.375 1.00 89.50 253 ASP A O 1
ATOM 2048 N N . ASP A 1 254 ? 35.985 -5.014 -35.873 1.00 87.25 254 ASP A N 1
ATOM 2049 C CA . ASP A 1 254 ? 36.497 -4.067 -34.866 1.00 87.25 254 ASP A CA 1
ATOM 2050 C C . ASP A 1 254 ? 35.488 -3.007 -34.377 1.00 87.25 254 ASP A C 1
ATOM 2052 O O . ASP A 1 254 ? 35.842 -2.048 -33.679 1.00 87.25 254 ASP A O 1
ATOM 2056 N N . ARG A 1 255 ? 34.194 -3.186 -34.676 1.00 92.06 255 ARG A N 1
ATOM 2057 C CA . ARG A 1 255 ? 33.128 -2.314 -34.176 1.00 92.06 255 ARG A CA 1
ATOM 2058 C C . ARG A 1 255 ? 32.993 -2.465 -32.668 1.00 92.06 255 ARG A C 1
ATOM 2060 O O . ARG A 1 255 ? 32.644 -3.529 -32.171 1.00 92.06 255 ARG A O 1
ATOM 2067 N N . LYS A 1 256 ? 33.200 -1.366 -31.938 1.00 94.75 256 LYS A N 1
ATOM 2068 C CA . LYS A 1 256 ? 33.040 -1.318 -30.474 1.00 94.75 256 LYS A CA 1
ATOM 2069 C C . LYS A 1 256 ? 31.673 -0.826 -30.011 1.00 94.75 256 LYS A C 1
ATOM 2071 O O . LYS A 1 256 ? 31.347 -1.029 -28.852 1.00 94.75 256 LYS A O 1
ATOM 2076 N N . SER A 1 257 ? 30.887 -0.174 -30.867 1.00 96.56 257 SER A N 1
ATOM 2077 C CA . SER A 1 257 ? 29.613 0.453 -30.492 1.00 96.56 257 SER A CA 1
ATOM 2078 C C . SER A 1 257 ? 28.556 0.264 -31.571 1.00 96.56 257 SER A C 1
ATOM 2080 O O . SER A 1 257 ? 28.862 0.362 -32.763 1.00 96.56 257 SER A O 1
ATOM 2082 N N . ILE A 1 258 ? 27.326 -0.040 -31.157 1.00 96.00 258 ILE A N 1
ATOM 2083 C CA . ILE A 1 258 ? 26.204 -0.371 -32.036 1.00 96.00 258 ILE A CA 1
ATOM 2084 C C . ILE A 1 258 ? 24.932 0.264 -31.502 1.00 96.00 258 ILE A C 1
ATOM 2086 O O . ILE A 1 258 ? 24.610 0.171 -30.319 1.00 96.00 258 ILE A O 1
ATOM 2090 N N . LYS A 1 259 ? 24.163 0.843 -32.422 1.00 95.44 259 LYS A N 1
ATOM 2091 C CA . LYS A 1 259 ? 22.802 1.301 -32.172 1.00 95.44 259 LYS A CA 1
ATOM 2092 C C . LYS A 1 259 ? 21.850 0.467 -33.015 1.00 95.44 259 LYS A C 1
ATOM 2094 O O . LYS A 1 259 ? 21.930 0.482 -34.241 1.00 95.44 259 LYS A O 1
ATOM 2099 N N . LEU A 1 260 ? 20.987 -0.298 -32.357 1.00 93.75 260 LEU A N 1
ATOM 2100 C CA . LEU A 1 260 ? 20.031 -1.164 -33.040 1.00 93.75 260 LEU A CA 1
ATOM 2101 C C . LEU A 1 260 ? 18.783 -0.379 -33.449 1.00 93.75 260 LEU A C 1
ATOM 2103 O O . LEU A 1 260 ? 18.409 0.616 -32.826 1.00 93.75 260 LEU A O 1
ATOM 2107 N N . GLU A 1 261 ? 18.096 -0.864 -34.480 1.00 95.00 261 GLU A N 1
ATOM 2108 C CA . GLU A 1 261 ? 16.756 -0.381 -34.803 1.00 95.00 261 GLU A CA 1
ATOM 2109 C C . GLU A 1 261 ? 15.795 -0.591 -33.620 1.00 95.00 261 GLU A C 1
ATOM 2111 O O . GLU A 1 261 ? 15.864 -1.601 -32.911 1.00 95.00 261 GLU A O 1
ATOM 2116 N N . LYS A 1 262 ? 14.813 0.311 -33.471 1.00 90.56 262 LYS A N 1
ATOM 2117 C CA . LYS A 1 262 ? 13.819 0.270 -32.382 1.00 90.56 262 LYS A CA 1
ATOM 2118 C C . LYS A 1 262 ? 13.018 -1.036 -32.300 1.00 90.56 262 LYS A C 1
ATOM 2120 O O . LYS A 1 262 ? 12.483 -1.356 -31.245 1.00 90.56 262 LYS A O 1
ATOM 2125 N N . LYS A 1 263 ? 12.935 -1.810 -33.387 1.00 92.06 263 LYS A N 1
ATOM 2126 C CA . LYS A 1 263 ? 12.275 -3.125 -33.378 1.00 92.06 263 LYS A CA 1
ATOM 2127 C C . LYS A 1 263 ? 13.051 -4.192 -32.591 1.00 92.06 263 LYS A C 1
ATOM 2129 O O . LYS A 1 263 ? 12.431 -5.120 -32.090 1.00 92.06 263 LYS A O 1
ATOM 2134 N N . TYR A 1 264 ? 14.374 -4.050 -32.466 1.00 93.50 264 TYR A N 1
ATOM 2135 C CA . TYR A 1 264 ? 15.239 -4.959 -31.702 1.00 93.50 264 TYR A CA 1
ATOM 2136 C C . TYR A 1 264 ? 15.616 -4.389 -30.335 1.00 93.50 264 TYR A C 1
ATOM 2138 O O . TYR A 1 264 ? 15.735 -5.136 -29.370 1.00 93.50 264 TYR A O 1
ATOM 2146 N N . ASN A 1 265 ? 15.783 -3.070 -30.235 1.00 94.06 265 ASN A N 1
ATOM 2147 C CA . ASN A 1 265 ? 16.007 -2.370 -28.975 1.00 94.06 265 ASN A CA 1
ATOM 2148 C C . ASN A 1 265 ? 15.092 -1.143 -28.917 1.00 94.06 265 ASN A C 1
ATOM 2150 O O . ASN A 1 265 ? 15.417 -0.082 -29.444 1.00 94.06 265 ASN A O 1
ATOM 2154 N N . TYR A 1 266 ? 13.919 -1.293 -28.298 1.00 89.75 266 TYR A N 1
ATOM 2155 C CA . TYR A 1 266 ? 12.872 -0.264 -28.322 1.00 89.75 266 TYR A CA 1
ATOM 2156 C C . TYR A 1 266 ? 13.252 1.038 -27.606 1.00 89.75 266 TYR A C 1
ATOM 2158 O O . TYR A 1 266 ? 12.703 2.087 -27.947 1.00 89.75 266 TYR A O 1
ATOM 2166 N N . LYS A 1 267 ? 14.188 0.977 -26.648 1.00 89.94 267 LYS A N 1
ATOM 2167 C CA . LYS A 1 267 ? 14.742 2.157 -25.973 1.00 89.94 267 LYS A CA 1
ATOM 2168 C C . LYS A 1 267 ? 15.748 2.905 -26.856 1.00 89.94 267 LYS A C 1
ATOM 2170 O O . LYS A 1 267 ? 15.978 4.090 -26.653 1.00 89.94 267 LYS A O 1
ATOM 2175 N N . GLY A 1 268 ? 16.262 2.259 -27.906 1.00 92.69 268 GLY A N 1
ATOM 2176 C CA . GLY A 1 268 ? 17.266 2.843 -28.790 1.00 92.69 268 GLY A CA 1
ATOM 2177 C C . GLY A 1 268 ? 18.616 3.002 -28.097 1.00 92.69 268 GLY A C 1
ATOM 2178 O O . GLY A 1 268 ? 19.336 3.952 -28.415 1.00 92.69 268 GLY A O 1
ATOM 2179 N N . ASP A 1 269 ? 18.919 2.095 -27.162 1.00 94.88 269 ASP A N 1
ATOM 2180 C CA . ASP A 1 269 ? 20.155 2.108 -26.384 1.00 94.88 269 ASP A CA 1
ATOM 2181 C C . ASP A 1 269 ? 21.386 2.094 -27.305 1.00 94.88 269 ASP A C 1
ATOM 2183 O O . ASP A 1 269 ? 21.379 1.499 -28.392 1.00 94.88 269 ASP A O 1
ATOM 2187 N N . SER A 1 270 ? 22.468 2.707 -26.832 1.00 96.50 270 SER A N 1
ATOM 2188 C CA . SER A 1 270 ? 23.797 2.511 -27.405 1.00 96.50 270 SER A CA 1
ATOM 2189 C C . SER A 1 270 ? 24.473 1.345 -26.688 1.00 96.50 270 SER A C 1
ATOM 2191 O O . SER A 1 270 ? 24.606 1.360 -25.464 1.00 96.50 270 SER A O 1
ATOM 2193 N N . ILE A 1 271 ? 24.873 0.323 -27.440 1.00 97.56 271 ILE A N 1
ATOM 2194 C CA . ILE A 1 271 ? 25.464 -0.906 -26.907 1.00 97.56 271 ILE A CA 1
ATOM 2195 C C . ILE A 1 271 ? 26.947 -0.915 -27.261 1.00 97.56 271 ILE A C 1
ATOM 2197 O O . ILE A 1 271 ? 27.309 -0.890 -28.438 1.00 97.56 271 ILE A O 1
ATOM 2201 N N . VAL A 1 272 ? 27.804 -0.981 -26.248 1.00 97.31 272 VAL A N 1
ATOM 2202 C CA . VAL A 1 272 ? 29.257 -0.888 -26.387 1.00 97.31 272 VAL A CA 1
ATOM 2203 C C . VAL A 1 272 ? 29.922 -2.161 -25.879 1.00 97.31 272 VAL A C 1
ATOM 2205 O O . VAL A 1 272 ? 29.652 -2.621 -24.772 1.00 97.31 272 VAL A O 1
ATOM 2208 N N . LEU A 1 273 ? 30.837 -2.717 -26.668 1.00 97.50 273 LEU A N 1
ATOM 2209 C CA . LEU A 1 273 ? 31.763 -3.746 -26.216 1.00 97.50 273 LEU A CA 1
ATOM 2210 C C . LEU A 1 273 ? 32.901 -3.069 -25.448 1.00 97.50 273 LEU A C 1
ATOM 2212 O O . LEU A 1 273 ? 33.801 -2.484 -26.052 1.00 97.50 273 LEU A O 1
ATOM 2216 N N . GLY A 1 274 ? 32.864 -3.147 -24.117 1.00 96.06 274 GLY A N 1
ATOM 2217 C CA . GLY A 1 274 ? 33.919 -2.589 -23.274 1.00 96.06 274 GLY A CA 1
ATOM 2218 C C . GLY A 1 274 ? 35.201 -3.418 -23.355 1.00 96.06 274 GLY A C 1
ATOM 2219 O O . GLY A 1 274 ? 36.273 -2.888 -23.639 1.00 96.06 274 GLY A O 1
ATOM 2220 N N . ARG A 1 275 ? 35.092 -4.739 -23.161 1.00 95.94 275 ARG A N 1
ATOM 2221 C CA . ARG A 1 275 ? 36.202 -5.687 -23.355 1.00 95.94 275 ARG A CA 1
ATOM 2222 C C . ARG A 1 275 ? 35.706 -7.090 -23.683 1.00 95.94 275 ARG A C 1
ATOM 2224 O O . ARG A 1 275 ? 34.579 -7.453 -23.354 1.00 95.94 275 ARG A O 1
ATOM 2231 N N . SER A 1 276 ? 36.589 -7.901 -24.251 1.00 96.75 276 SER A N 1
ATOM 2232 C CA . SER A 1 276 ? 36.415 -9.350 -24.345 1.00 96.75 276 SER A CA 1
ATOM 2233 C C . SER A 1 276 ? 37.684 -10.058 -23.891 1.00 96.75 276 SER A C 1
ATOM 2235 O O . SER A 1 276 ? 38.777 -9.563 -24.161 1.00 96.75 276 SER A O 1
ATOM 2237 N N . TRP A 1 277 ? 37.552 -11.202 -23.233 1.00 97.56 277 TRP A N 1
ATOM 2238 C CA . TRP A 1 277 ? 38.682 -12.014 -22.773 1.00 97.56 277 TRP A CA 1
ATOM 2239 C C . TRP A 1 277 ? 38.349 -13.498 -22.898 1.00 97.56 277 TRP A C 1
ATOM 2241 O O . TRP A 1 277 ? 37.195 -13.854 -23.116 1.00 97.56 277 TRP A O 1
ATOM 2251 N N . VAL A 1 278 ? 39.359 -14.356 -22.789 1.00 97.88 278 VAL A N 1
ATOM 2252 C CA . VAL A 1 278 ? 39.174 -15.809 -22.725 1.00 97.88 278 VAL A CA 1
ATOM 2253 C C . VAL A 1 278 ? 39.462 -16.252 -21.298 1.00 97.88 278 VAL A C 1
ATOM 2255 O O . VAL A 1 278 ? 40.533 -15.951 -20.776 1.00 97.88 278 VAL A O 1
ATOM 2258 N N . ASP A 1 279 ? 38.519 -16.953 -20.675 1.00 97.06 279 ASP A N 1
ATOM 2259 C CA . ASP A 1 279 ? 38.701 -17.607 -19.379 1.00 97.06 279 ASP A CA 1
ATOM 2260 C C . ASP A 1 279 ? 38.317 -19.082 -19.512 1.00 97.06 279 ASP A C 1
ATOM 2262 O O . ASP A 1 279 ? 37.258 -19.416 -20.037 1.00 97.06 279 ASP A O 1
ATOM 2266 N N . LYS A 1 280 ? 39.216 -19.983 -19.100 1.00 96.31 280 LYS A N 1
ATOM 2267 C CA . LYS A 1 280 ? 39.035 -21.448 -19.201 1.00 96.31 280 LYS A CA 1
ATOM 2268 C C . LYS A 1 280 ? 38.601 -21.937 -20.594 1.00 96.31 280 LYS A C 1
ATOM 2270 O O . LYS A 1 280 ? 37.817 -22.874 -20.717 1.00 96.31 280 LYS A O 1
ATOM 2275 N N . GLY A 1 281 ? 39.123 -21.303 -21.645 1.00 97.00 281 GLY A N 1
ATOM 2276 C CA . GLY A 1 281 ? 38.805 -21.641 -23.035 1.00 97.00 281 GLY A CA 1
ATOM 2277 C C . GLY A 1 281 ? 37.460 -21.111 -23.537 1.00 97.00 281 GLY A C 1
ATOM 2278 O O . GLY A 1 281 ? 37.132 -21.376 -24.687 1.00 97.00 281 GLY A O 1
ATOM 2279 N N . LEU A 1 282 ? 36.717 -20.356 -22.721 1.00 96.81 282 LEU A N 1
ATOM 2280 C CA . LEU A 1 282 ? 35.478 -19.693 -23.116 1.00 96.81 282 LEU A CA 1
ATOM 2281 C C . LEU A 1 282 ? 35.710 -18.202 -23.333 1.00 96.81 282 LEU A C 1
ATOM 2283 O O . LEU A 1 282 ? 36.350 -17.533 -22.517 1.00 96.81 282 LEU A O 1
ATOM 2287 N N . LYS A 1 283 ? 35.180 -17.658 -24.429 1.00 97.69 283 LYS A N 1
ATOM 2288 C CA . LYS A 1 283 ? 35.228 -16.214 -24.685 1.00 97.69 283 LYS A CA 1
ATOM 2289 C C . LYS A 1 283 ? 34.113 -15.493 -23.926 1.00 97.69 283 LYS A C 1
ATOM 2291 O O . LYS A 1 283 ? 32.944 -15.856 -24.013 1.00 97.69 283 LYS A O 1
ATOM 2296 N N . HIS A 1 284 ? 34.481 -14.435 -23.216 1.00 97.62 284 HIS A N 1
ATOM 2297 C CA . HIS A 1 284 ? 33.596 -13.571 -22.443 1.00 97.62 284 HIS A CA 1
ATOM 2298 C C . HIS A 1 284 ? 33.522 -12.170 -23.047 1.00 97.62 284 HIS A C 1
ATOM 2300 O O . HIS A 1 284 ? 34.476 -11.686 -23.661 1.00 97.62 284 HIS A O 1
ATOM 2306 N N . TYR A 1 285 ? 32.388 -11.511 -22.832 1.00 97.62 285 TYR A N 1
ATOM 2307 C CA . TYR A 1 285 ? 32.048 -10.203 -23.375 1.00 97.62 285 TYR A CA 1
ATOM 2308 C C . TYR A 1 285 ? 31.505 -9.319 -22.260 1.00 97.62 285 TYR A C 1
ATOM 2310 O O . TYR A 1 285 ? 30.492 -9.649 -21.648 1.00 97.62 285 TYR A O 1
ATOM 2318 N N . TYR A 1 286 ? 32.163 -8.188 -22.023 1.00 97.31 286 TYR A N 1
ATOM 2319 C CA . TYR A 1 286 ? 31.678 -7.133 -21.139 1.00 97.31 286 TYR A CA 1
ATOM 2320 C C . TYR A 1 286 ? 30.986 -6.062 -21.979 1.00 97.31 286 TYR A C 1
ATOM 2322 O O . TYR A 1 286 ? 31.628 -5.364 -22.772 1.00 97.31 286 TYR A O 1
ATOM 2330 N N . ILE A 1 287 ? 29.672 -5.978 -21.823 1.00 97.75 287 ILE A N 1
ATOM 2331 C CA . ILE A 1 287 ? 28.762 -5.154 -22.607 1.00 97.75 287 ILE A CA 1
ATOM 2332 C C . ILE A 1 287 ? 28.259 -4.010 -21.749 1.00 97.75 287 ILE A C 1
ATOM 2334 O O . ILE A 1 287 ? 27.694 -4.231 -20.683 1.00 97.75 287 ILE A O 1
ATOM 2338 N N . ILE A 1 288 ? 28.430 -2.795 -22.246 1.00 96.81 288 ILE A N 1
ATOM 2339 C CA . ILE A 1 288 ? 27.939 -1.572 -21.629 1.00 96.81 288 ILE A CA 1
ATOM 2340 C C . ILE A 1 288 ? 26.715 -1.117 -22.422 1.00 96.81 288 ILE A C 1
ATOM 2342 O O . ILE A 1 288 ? 26.779 -0.958 -23.640 1.00 96.81 288 ILE A O 1
ATOM 2346 N N . VAL A 1 289 ? 25.595 -0.912 -21.740 1.00 95.94 289 VAL A N 1
ATOM 2347 C CA . VAL A 1 289 ? 24.351 -0.402 -22.318 1.00 95.94 289 VAL A CA 1
ATOM 2348 C C . VAL A 1 289 ? 24.142 1.009 -21.795 1.00 95.94 289 VAL A C 1
ATOM 2350 O O . VAL A 1 289 ? 23.954 1.200 -20.596 1.00 95.94 289 VAL A O 1
ATOM 2353 N N . MET A 1 290 ? 24.178 1.987 -22.696 1.00 95.06 290 MET A N 1
ATOM 2354 C CA . MET A 1 290 ? 23.949 3.396 -22.382 1.00 95.06 290 MET A CA 1
ATOM 2355 C C . MET A 1 290 ? 22.557 3.809 -22.858 1.00 95.06 290 MET A C 1
ATOM 2357 O O . MET A 1 290 ? 22.201 3.577 -24.020 1.00 95.06 290 MET A O 1
ATOM 2361 N N . ASN A 1 291 ? 21.787 4.441 -21.976 1.00 91.56 291 ASN A N 1
ATOM 2362 C CA . ASN A 1 291 ? 20.434 4.919 -22.250 1.00 91.56 291 ASN A CA 1
ATOM 2363 C C . ASN A 1 291 ? 20.198 6.297 -21.606 1.00 91.56 291 ASN A C 1
ATOM 2365 O O . ASN A 1 291 ? 20.945 6.711 -20.728 1.00 91.56 291 ASN A O 1
ATOM 2369 N N . HIS A 1 292 ? 19.145 6.997 -22.022 1.00 87.19 292 HIS A N 1
ATOM 2370 C CA . HIS A 1 292 ? 18.605 8.138 -21.292 1.00 87.19 292 HIS A CA 1
ATOM 2371 C C . HIS A 1 292 ? 17.324 7.723 -20.560 1.00 87.19 292 HIS A C 1
ATOM 2373 O O . HIS A 1 292 ? 16.357 7.293 -21.196 1.00 87.19 292 HIS A O 1
ATOM 2379 N N . GLU A 1 293 ? 17.310 7.847 -19.237 1.00 80.69 293 GLU A N 1
ATOM 2380 C CA . GLU A 1 293 ? 16.113 7.680 -18.403 1.00 80.69 293 GLU A CA 1
ATOM 2381 C C . GLU A 1 293 ? 15.850 9.017 -17.710 1.00 80.69 293 GLU A C 1
ATOM 2383 O O . GLU A 1 293 ? 16.768 9.612 -17.162 1.00 80.69 293 GLU A O 1
ATOM 2388 N N . ASP A 1 294 ? 14.640 9.562 -17.858 1.00 81.75 294 ASP A N 1
ATOM 2389 C CA . ASP A 1 294 ? 14.256 10.880 -17.323 1.00 81.75 294 ASP A CA 1
ATOM 2390 C C . ASP A 1 294 ? 15.199 12.042 -17.706 1.00 81.75 294 ASP A C 1
ATOM 2392 O O . ASP A 1 294 ? 15.384 13.006 -16.971 1.00 81.75 294 ASP A O 1
ATOM 2396 N N . ASN A 1 295 ? 15.743 11.978 -18.929 1.00 84.44 295 ASN A N 1
ATOM 2397 C CA . ASN A 1 295 ? 16.767 12.877 -19.487 1.00 84.44 295 ASN A CA 1
ATOM 2398 C C . ASN A 1 295 ? 18.164 12.757 -18.856 1.00 84.44 295 ASN A C 1
ATOM 2400 O O . ASN A 1 295 ? 19.080 13.453 -19.296 1.00 84.44 295 ASN A O 1
ATOM 2404 N N . GLU A 1 296 ? 18.371 11.838 -17.919 1.00 86.44 296 GLU A N 1
ATOM 2405 C CA . GLU A 1 296 ? 19.679 11.529 -17.352 1.00 86.44 296 GLU A CA 1
ATOM 2406 C C . GLU A 1 296 ? 20.337 10.370 -18.097 1.00 86.44 296 GLU A C 1
ATOM 2408 O O . GLU A 1 296 ? 19.685 9.408 -18.513 1.00 86.44 296 GLU A O 1
ATOM 2413 N N . LEU A 1 297 ? 21.652 10.469 -18.302 1.00 89.69 297 LEU A N 1
ATOM 2414 C CA . LEU A 1 297 ? 22.423 9.375 -18.876 1.00 89.69 297 LEU A CA 1
ATOM 2415 C C . LEU A 1 297 ? 22.550 8.264 -17.827 1.00 89.69 297 LEU A C 1
ATOM 2417 O O . LEU A 1 297 ? 23.086 8.472 -16.741 1.00 89.69 297 LEU A O 1
ATOM 2421 N N . THR A 1 298 ? 22.083 7.078 -18.191 1.00 89.94 298 THR A N 1
ATOM 2422 C CA . THR A 1 298 ? 22.195 5.857 -17.397 1.00 89.94 298 THR A CA 1
ATOM 2423 C C . THR A 1 298 ? 23.113 4.875 -18.105 1.00 89.94 298 THR A C 1
ATOM 2425 O O . THR A 1 298 ? 23.137 4.782 -19.340 1.00 89.94 298 THR A O 1
ATOM 2428 N N . GLN A 1 299 ? 23.882 4.135 -17.313 1.00 93.56 299 GLN A N 1
ATOM 2429 C CA . GLN A 1 299 ? 24.796 3.119 -17.802 1.00 93.56 299 GLN A CA 1
ATOM 2430 C C . GLN A 1 299 ? 24.585 1.827 -17.021 1.00 93.56 299 GLN A C 1
ATOM 2432 O O . GLN A 1 299 ? 24.552 1.826 -15.799 1.00 93.56 299 GLN A O 1
ATOM 2437 N N . TYR A 1 300 ? 24.501 0.719 -17.744 1.00 93.88 300 TYR A N 1
ATOM 2438 C CA . TYR A 1 300 ? 24.462 -0.618 -17.165 1.00 93.88 300 TYR A CA 1
ATOM 2439 C C . TYR A 1 300 ? 25.564 -1.453 -17.785 1.00 93.88 300 TYR A C 1
ATOM 2441 O O . TYR A 1 300 ? 25.856 -1.297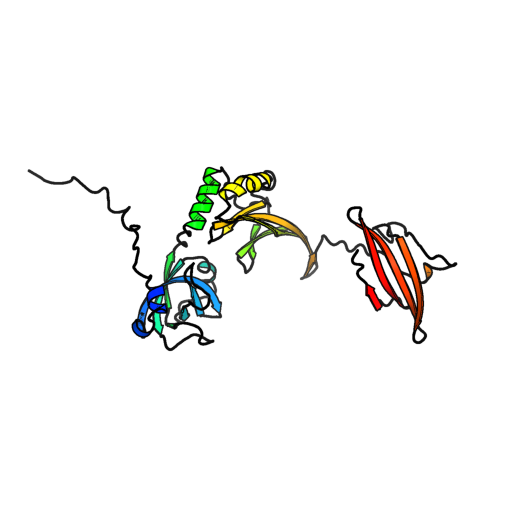 -18.975 1.00 93.88 300 TYR A O 1
ATOM 2449 N N . SER A 1 301 ? 26.149 -2.367 -17.017 1.00 95.31 301 SER A N 1
ATOM 2450 C CA . SER A 1 301 ? 27.116 -3.306 -17.569 1.00 95.31 301 SER A CA 1
ATOM 2451 C C . SER A 1 301 ? 26.727 -4.754 -17.311 1.00 95.31 301 SER A C 1
ATOM 2453 O O . SER A 1 301 ? 26.222 -5.118 -16.250 1.00 95.31 301 SER A O 1
ATOM 2455 N N . PHE A 1 302 ? 26.951 -5.583 -18.322 1.00 96.62 302 PHE A N 1
ATOM 2456 C CA . PHE A 1 302 ? 26.581 -6.987 -18.346 1.00 96.62 302 PHE A CA 1
ATOM 2457 C C . PHE A 1 302 ? 27.758 -7.808 -18.849 1.00 96.62 302 PHE A C 1
ATOM 2459 O O . PHE A 1 302 ? 28.461 -7.406 -19.774 1.00 96.62 302 PHE A O 1
ATOM 2466 N N . THR A 1 303 ? 27.951 -8.987 -18.273 1.00 97.38 303 THR A N 1
ATOM 2467 C CA . THR A 1 303 ? 28.911 -9.970 -18.767 1.00 97.38 303 THR A CA 1
ATOM 2468 C C . THR A 1 303 ? 28.177 -11.186 -19.303 1.00 97.38 303 THR A C 1
ATOM 2470 O O . THR A 1 303 ? 27.383 -11.806 -18.591 1.00 97.38 303 THR A O 1
ATOM 2473 N N . PHE A 1 304 ? 28.491 -11.543 -20.543 1.00 97.62 304 PHE A N 1
ATOM 2474 C CA . PHE A 1 304 ? 28.016 -12.752 -21.208 1.00 97.62 304 PHE A CA 1
ATOM 2475 C C . PHE A 1 304 ? 29.200 -13.610 -21.638 1.00 97.62 304 PHE A C 1
ATOM 2477 O O . PHE A 1 304 ? 30.292 -13.090 -21.871 1.00 97.62 304 PHE A O 1
ATOM 2484 N N . ASP A 1 305 ? 28.994 -14.913 -21.774 1.00 96.94 305 ASP A N 1
ATOM 2485 C CA . ASP A 1 305 ? 29.923 -15.767 -22.515 1.00 96.94 305 ASP A CA 1
ATOM 2486 C C . ASP A 1 305 ? 29.499 -15.937 -23.986 1.00 96.94 305 ASP A C 1
ATOM 2488 O O . ASP A 1 305 ? 28.452 -15.451 -24.426 1.00 96.94 305 ASP A O 1
ATOM 2492 N N . GLU A 1 306 ? 30.329 -16.616 -24.772 1.00 95.50 306 GLU A N 1
ATOM 2493 C CA . GLU A 1 306 ? 30.071 -16.887 -26.191 1.00 95.50 306 GLU A CA 1
ATOM 2494 C C . GLU A 1 306 ? 28.846 -17.771 -26.452 1.00 95.50 306 GLU A C 1
ATOM 2496 O O . GLU A 1 306 ? 28.297 -17.737 -27.551 1.00 95.50 306 GLU A O 1
ATOM 2501 N N . ASN A 1 307 ? 28.368 -18.493 -25.433 1.00 95.94 307 ASN A N 1
ATOM 2502 C CA . ASN A 1 307 ? 27.150 -19.300 -25.479 1.00 95.94 307 ASN A CA 1
ATOM 2503 C C . ASN A 1 307 ? 25.909 -18.505 -25.039 1.00 95.94 307 ASN A C 1
ATOM 2505 O O . ASN A 1 307 ? 24.868 -19.097 -24.752 1.00 95.94 307 ASN A O 1
ATOM 2509 N N . LEU A 1 308 ? 26.009 -17.170 -24.973 1.00 94.88 308 LEU A N 1
ATOM 2510 C CA . LEU A 1 308 ? 24.947 -16.249 -24.553 1.00 94.88 308 LEU A CA 1
ATOM 2511 C C . LEU A 1 308 ? 24.488 -16.445 -23.101 1.00 94.88 308 LEU A C 1
ATOM 2513 O O . LEU A 1 308 ? 23.416 -15.963 -22.724 1.00 94.88 308 LEU A O 1
ATOM 2517 N N . ARG A 1 309 ? 25.275 -17.125 -22.260 1.00 94.69 309 ARG A N 1
ATOM 2518 C CA . ARG A 1 309 ? 24.931 -17.272 -20.845 1.00 94.69 309 ARG A CA 1
ATOM 2519 C C . ARG A 1 309 ? 25.253 -15.980 -20.120 1.00 94.69 309 ARG A C 1
ATOM 2521 O O . ARG A 1 309 ? 26.353 -15.440 -20.234 1.00 94.69 309 ARG A O 1
ATOM 2528 N N . PHE A 1 310 ? 24.278 -15.496 -19.365 1.00 95.56 310 PHE A N 1
ATOM 2529 C CA . PHE A 1 310 ? 24.465 -14.384 -18.450 1.00 95.56 310 PHE A CA 1
ATOM 2530 C C . PHE A 1 310 ? 25.375 -14.815 -17.294 1.00 95.56 310 PHE A C 1
ATOM 2532 O O . PHE A 1 310 ? 25.116 -15.832 -16.653 1.00 95.56 310 PHE A O 1
ATOM 2539 N N . ILE A 1 311 ? 26.436 -14.049 -17.044 1.00 95.44 311 ILE A N 1
ATOM 2540 C CA . ILE A 1 311 ? 27.422 -14.343 -15.997 1.00 95.44 311 ILE A CA 1
ATOM 2541 C C . ILE A 1 311 ? 27.260 -13.387 -14.818 1.00 95.44 311 ILE A C 1
ATOM 2543 O O . ILE A 1 311 ? 27.238 -13.813 -13.667 1.00 95.44 311 ILE A O 1
ATOM 2547 N N . TYR A 1 312 ? 27.185 -12.089 -15.103 1.00 93.56 312 TYR A N 1
ATOM 2548 C CA . TYR A 1 312 ? 27.232 -11.041 -14.089 1.00 93.56 312 TYR A CA 1
ATOM 2549 C C . TYR A 1 312 ? 26.655 -9.734 -14.633 1.00 93.56 312 TYR A C 1
ATOM 2551 O O . TYR A 1 312 ? 26.688 -9.493 -15.842 1.00 93.56 312 TYR A O 1
ATOM 2559 N N . TRP A 1 313 ? 26.171 -8.874 -13.741 1.00 92.56 313 TRP A N 1
ATOM 2560 C CA . TRP A 1 313 ? 25.821 -7.492 -14.045 1.00 92.56 313 TRP A CA 1
ATOM 2561 C C . TRP A 1 313 ? 26.343 -6.577 -12.940 1.00 92.56 313 TRP A C 1
ATOM 2563 O O . TRP A 1 313 ? 26.395 -6.980 -11.780 1.00 92.56 313 TRP A O 1
ATOM 2573 N N . GLU A 1 314 ? 26.714 -5.356 -13.306 1.00 86.56 314 GLU A N 1
ATOM 2574 C CA . GLU A 1 314 ? 27.088 -4.307 -12.361 1.00 86.56 314 GLU A CA 1
ATOM 2575 C C . GLU A 1 314 ? 26.090 -3.162 -12.504 1.00 86.56 314 GLU A C 1
ATOM 2577 O O . GLU A 1 314 ? 25.943 -2.605 -13.600 1.00 86.56 314 GLU A O 1
ATOM 2582 N N . ASP A 1 315 ? 25.405 -2.834 -11.409 1.00 73.56 315 ASP A N 1
ATOM 2583 C CA . ASP A 1 315 ? 24.609 -1.615 -11.328 1.00 73.56 315 ASP A CA 1
ATOM 2584 C C . ASP A 1 315 ? 25.573 -0.441 -11.193 1.00 73.56 315 ASP A C 1
ATOM 2586 O O . ASP A 1 315 ? 26.314 -0.351 -10.207 1.00 73.56 315 ASP A O 1
ATOM 2590 N N . CYS A 1 316 ? 25.620 0.444 -12.185 1.00 62.69 316 CYS A N 1
ATOM 2591 C CA . CYS A 1 316 ? 26.414 1.651 -12.034 1.00 62.69 316 CYS A CA 1
ATOM 2592 C C . CYS A 1 316 ? 25.620 2.618 -11.152 1.00 62.69 316 CYS A C 1
ATOM 2594 O O . CYS A 1 316 ? 24.649 3.225 -11.596 1.00 62.69 316 CYS A O 1
ATOM 2596 N N . LYS A 1 317 ? 26.050 2.780 -9.897 1.00 51.03 317 LYS A N 1
ATOM 2597 C CA . LYS A 1 317 ? 25.707 3.982 -9.135 1.00 51.03 317 LYS A CA 1
ATOM 2598 C C . LYS A 1 317 ? 26.430 5.151 -9.803 1.00 51.03 317 LYS A C 1
ATOM 2600 O O . LYS A 1 317 ? 27.661 5.139 -9.838 1.00 51.03 317 LYS A O 1
ATOM 2605 N N . ASN A 1 318 ? 25.667 6.083 -10.375 1.00 50.03 318 ASN A N 1
ATOM 2606 C CA . ASN A 1 318 ? 26.191 7.389 -10.782 1.00 50.03 318 ASN A CA 1
ATOM 2607 C C . ASN A 1 318 ? 26.824 8.111 -9.589 1.00 50.03 318 ASN A C 1
ATOM 2609 O O . ASN A 1 318 ? 26.265 7.997 -8.470 1.00 50.03 318 ASN A O 1
#

Foldseek 3Di:
DDDDDDDDDDDPPPPPPDPPPDDDPLVCCQVCVVVQAQHKDKDKAAWADDDPQKTWGDHPPDDPLSIEIEHADPPADDPPPCVVRNQWTFIKIARWHQVACPDVNSHSTYGHNIDTPDTHHPPQAPLQVVLQVLCVVVVNDFAAADDPQWDWDADPVRFIKTWHDDVQKIKIWGWDDKDKDASVCCNVCVVVVVVPDDVVPYSHQWGWDQDSNRIIITTGIDMWMWGDDPNDTHTPPPPPLDADQDDPVVCPPNDFWDFDDCNRHVQRWIKGFPDWDADPNWIKTWIWTWGADPNDIAIKIWMAINVRDTDDIDHDDD

pLDDT: mean 81.92, std 18.96, range [24.67, 97.88]

Secondary structure (DSSP, 8-state):
----------SSS-S-S--SS---HHHHHHH-GGGTTT-EEEEEEEEEEEETTEEEEE-TT--TTS-EEEEE-TTS--TTTTTTTTTSEEEEEEEEETT--TTTS-SS-EEEEEEEEEEE-----HHHHHHHHHHHHTT---PPP--TTPEEEE-TT--EEEEEEETTEEEEEEEEEEEEE-TTTHHHHHHHHHHH--TTTBTTTEEEEE-TT--EEEEEEEEEEEEEETTEEEETT----------GGGG-TT--EEE--TTT-TT--EEEEEEEEEETTEEEEEEEEEEEETTEEEEEEEEEETT--EEEEEE---

Radius of gyration: 31.26 Å; chains: 1; bounding box: 94×48×83 Å

Organism: NCBI:txid2782349

Sequence (318 aa):
MKLNRIVIAAIAILLVVQSCGSKSEFQKVLDSPEEFHTREIELTGILIISIETSVIIMTTHSKADEAIWIEFSENWLGDYAFDQVRDHFIKIKGTFDKDSKGPEGEYAGTLKNAMIVAVGDVPPNEERLAALRLLRENNLELKKLHLDGFQLHFNCDSIPFLKKTTGDTTRIWTTSEESCYYMDNLKEDIKPLKKSIHPEKFGKTQYIDVNENGRVSLVTMHETTFVKRNDSLYHFNRFIKPKLIFHPGMFIDDRKSIKLEKKYNYKGDSIVLGRSWVDKGLKHYYIIVMNHEDNELTQYSFTFDENLRFIYWEDCKN